Protein AF-M5BNG7-F1 (afdb_monomer_lite)

Organism: Thanatephorus cucumeris (strain AG1-IB / isolate 7/3/14) (NCBI:txid1108050)

Secondary structure (DSSP, 8-state):
-HHHHHHHHHHHHHTTTT--HHHHHHHHHHHHHHSSB--STT--EE-TTS-EEETTTEE-IIIIIHHHHHHHHHHHHHHTTSTTSPPHHHHHHHHHHHHHHGGGEEEETTTTEEEE-GGGSGGGGGS-GGG-STTTS----HHHHHHHHHHHT-HHHHHHHHHHTS---SS-GGG--EEEEETTTTEEEEE-SS-EEEEE---TTSBS---BTTB-TTGGGGGSSEEEEESSS-TTTT-TTT--TT--TT----TT-S--SHHHH--B---S-EEEE--TT--EEEETTSSS---

Radius of gyration: 19.59 Å; chains: 1; bounding box: 41×39×67 Å

Structure (mmCIF, N/CA/C/O backbone):
data_AF-M5BNG7-F1
#
_entry.id   AF-M5BNG7-F1
#
loop_
_atom_site.group_PDB
_atom_site.id
_atom_site.type_symbol
_atom_site.label_atom_id
_atom_site.label_alt_id
_atom_site.label_comp_id
_atom_site.label_asym_id
_atom_site.label_entity_id
_atom_site.label_seq_id
_atom_site.pdbx_PDB_ins_code
_atom_site.Cartn_x
_atom_site.Cartn_y
_atom_site.Cartn_z
_atom_site.occupancy
_atom_site.B_iso_or_equiv
_atom_site.auth_seq_id
_atom_site.auth_comp_id
_atom_site.auth_asym_id
_atom_site.auth_atom_id
_atom_site.pdbx_PDB_model_num
ATOM 1 N N . MET A 1 1 ? 1.143 11.812 13.197 1.00 54.00 1 MET A N 1
ATOM 2 C CA . MET A 1 1 ? 0.664 10.578 13.863 1.00 54.00 1 MET A CA 1
ATOM 3 C C . MET A 1 1 ? 1.632 9.981 14.903 1.00 54.00 1 MET A C 1
ATOM 5 O O . MET A 1 1 ? 1.225 9.901 16.052 1.00 54.00 1 MET A O 1
ATOM 9 N N . HIS A 1 2 ? 2.889 9.599 14.599 1.00 52.25 2 HIS A N 1
ATOM 10 C CA . HIS A 1 2 ? 3.797 9.015 15.623 1.00 52.25 2 HIS A CA 1
ATOM 11 C C . HIS A 1 2 ? 3.987 9.897 16.871 1.00 52.25 2 HIS A C 1
ATOM 13 O O . HIS A 1 2 ? 4.035 9.391 17.990 1.00 52.25 2 HIS A O 1
ATOM 19 N N . LEU A 1 3 ? 4.022 11.221 16.686 1.00 55.72 3 LEU A N 1
ATOM 20 C CA . LEU A 1 3 ? 4.051 12.180 17.790 1.00 55.72 3 LEU A CA 1
ATOM 21 C C . LEU A 1 3 ? 2.770 12.124 18.640 1.00 55.72 3 LEU A C 1
ATOM 23 O O . LEU A 1 3 ? 2.852 12.147 19.862 1.00 55.72 3 LEU A O 1
ATOM 27 N N . SER A 1 4 ? 1.599 11.987 18.016 1.00 55.06 4 SER A N 1
ATOM 28 C CA . SER A 1 4 ? 0.308 11.899 18.708 1.00 55.06 4 SER A CA 1
ATOM 29 C C . SER A 1 4 ? 0.181 10.616 19.536 1.00 55.06 4 SER A C 1
ATOM 31 O O . SER A 1 4 ? -0.311 10.666 20.655 1.00 55.06 4 SER A O 1
ATOM 33 N N . ILE A 1 5 ? 0.705 9.486 19.049 1.00 60.38 5 ILE A N 1
ATOM 34 C CA . ILE A 1 5 ? 0.743 8.216 19.801 1.00 60.38 5 ILE A CA 1
ATOM 35 C C . ILE A 1 5 ? 1.715 8.308 20.976 1.00 60.38 5 ILE A C 1
ATOM 37 O O . ILE A 1 5 ? 1.426 7.817 22.065 1.00 60.38 5 ILE A O 1
ATOM 41 N N . ALA A 1 6 ? 2.870 8.952 20.780 1.00 59.88 6 ALA A N 1
ATOM 42 C CA . ALA A 1 6 ? 3.801 9.215 21.869 1.00 59.88 6 ALA A CA 1
ATOM 43 C C . ALA A 1 6 ? 3.144 10.094 22.947 1.00 59.88 6 ALA A C 1
ATOM 45 O O . ALA A 1 6 ? 3.250 9.783 24.130 1.00 59.88 6 ALA A O 1
ATOM 46 N N . ILE A 1 7 ? 2.402 11.132 22.544 1.00 58.66 7 ILE A N 1
ATOM 47 C CA . ILE A 1 7 ? 1.623 11.990 23.448 1.00 58.66 7 ILE A CA 1
ATOM 48 C C . ILE A 1 7 ? 0.509 11.199 24.145 1.00 58.66 7 ILE A C 1
ATOM 50 O O . ILE A 1 7 ? 0.334 11.370 25.345 1.00 58.66 7 ILE A O 1
ATOM 54 N N . LEU A 1 8 ? -0.195 10.298 23.452 1.00 60.50 8 LEU A N 1
ATOM 55 C CA . LEU A 1 8 ? -1.211 9.423 24.045 1.00 60.50 8 LEU A CA 1
ATOM 56 C C . LEU A 1 8 ? -0.605 8.502 25.108 1.00 60.50 8 LEU A C 1
ATOM 58 O O . LEU A 1 8 ? -1.094 8.456 26.234 1.00 60.50 8 LEU A O 1
ATOM 62 N N . ARG A 1 9 ? 0.495 7.809 24.787 1.00 66.06 9 ARG A N 1
ATOM 63 C CA . ARG A 1 9 ? 1.198 6.934 25.738 1.00 66.06 9 ARG A CA 1
ATOM 64 C C . ARG A 1 9 ? 1.710 7.723 26.943 1.00 66.06 9 ARG A C 1
ATOM 66 O O . ARG A 1 9 ? 1.543 7.274 28.072 1.00 66.06 9 ARG A O 1
ATOM 73 N N . LEU A 1 10 ? 2.270 8.915 26.728 1.00 59.53 10 LEU A N 1
ATOM 74 C CA . LEU A 1 10 ? 2.674 9.817 27.812 1.00 59.53 10 LEU A CA 1
ATOM 75 C C . LEU A 1 10 ? 1.470 10.290 28.639 1.00 59.53 10 LEU A C 1
ATOM 77 O O . LEU A 1 10 ? 1.536 10.264 29.862 1.00 59.53 10 LEU A O 1
ATOM 81 N N . GLY A 1 11 ? 0.356 10.643 28.001 1.00 58.69 11 GLY A N 1
ATOM 82 C CA . GLY A 1 11 ? -0.880 11.059 28.661 1.00 58.69 11 GLY A CA 1
ATOM 83 C C . GLY A 1 11 ? -1.505 9.949 29.508 1.00 58.69 11 GLY A C 1
ATOM 84 O O . GLY A 1 11 ? -1.911 10.203 30.639 1.00 58.69 11 GLY A O 1
ATOM 85 N N . LEU A 1 12 ? -1.519 8.707 29.013 1.00 63.28 12 LEU A N 1
ATOM 86 C CA . LEU A 1 12 ? -1.964 7.524 29.759 1.00 63.28 12 LEU A CA 1
ATOM 87 C C . LEU A 1 12 ? -1.041 7.220 30.951 1.00 63.28 12 LEU A C 1
ATOM 89 O O . LEU A 1 12 ? -1.528 6.894 32.033 1.00 63.28 12 LEU A O 1
ATOM 93 N N . LEU A 1 13 ? 0.278 7.383 30.791 1.00 62.22 13 LEU A N 1
ATOM 94 C CA . LEU A 1 13 ? 1.254 7.232 31.879 1.00 62.22 13 LEU A CA 1
ATOM 95 C C . LEU A 1 13 ? 1.123 8.343 32.941 1.00 62.22 13 LEU A C 1
ATOM 97 O O . LEU A 1 13 ? 1.200 8.061 34.138 1.00 62.22 13 LEU A O 1
ATOM 101 N N . GLU A 1 14 ? 0.873 9.589 32.529 1.00 57.12 14 GLU A N 1
ATOM 102 C CA . GLU A 1 14 ? 0.594 10.728 33.420 1.00 57.12 14 GLU A CA 1
ATOM 103 C C . GLU A 1 14 ? -0.758 10.585 34.149 1.00 57.12 14 GLU A C 1
ATOM 105 O O . GLU A 1 14 ? -0.920 11.057 35.283 1.00 57.12 14 GLU A O 1
ATOM 110 N N . ASN A 1 15 ? -1.723 9.875 33.550 1.00 56.00 15 ASN A N 1
ATOM 111 C CA . ASN A 1 15 ? -3.040 9.620 34.141 1.00 56.00 15 ASN A CA 1
ATOM 112 C C . ASN A 1 15 ? -2.973 8.769 35.422 1.00 56.00 15 ASN A C 1
ATOM 114 O O . ASN A 1 15 ? -3.908 8.770 36.215 1.00 56.00 15 ASN A O 1
ATOM 118 N N . ASN A 1 16 ? -1.841 8.114 35.698 1.00 55.94 16 ASN A N 1
ATOM 119 C CA . ASN A 1 16 ? -1.649 7.363 36.936 1.00 55.94 16 ASN A CA 1
ATOM 120 C C . ASN A 1 16 ? -1.369 8.260 38.167 1.00 55.94 16 ASN A C 1
ATOM 122 O O . ASN A 1 16 ? -1.201 7.733 39.266 1.00 55.94 16 ASN A O 1
ATOM 126 N N . ARG A 1 17 ? -1.282 9.602 38.028 1.00 53.81 17 ARG A N 1
ATOM 127 C CA . ARG A 1 17 ? -1.071 10.513 39.181 1.00 53.81 17 ARG A CA 1
ATOM 128 C C . ARG A 1 17 ? -1.828 11.854 39.174 1.00 53.81 17 ARG A C 1
ATOM 130 O O . ARG A 1 17 ? -2.074 12.358 40.267 1.00 53.81 17 ARG A O 1
ATOM 137 N N . THR A 1 18 ? -2.222 12.430 38.031 1.00 56.03 18 THR A N 1
ATOM 138 C CA . THR A 1 18 ? -2.925 13.748 37.996 1.00 56.03 18 THR A CA 1
ATOM 139 C C . THR A 1 18 ? -3.949 13.940 36.862 1.00 56.03 18 THR A C 1
ATOM 141 O O . THR A 1 18 ? -4.519 15.021 36.754 1.00 56.03 18 THR A O 1
ATOM 144 N N . GLY A 1 19 ? -4.200 12.912 36.044 1.00 55.28 19 GLY A N 1
ATOM 145 C CA . GLY A 1 19 ? -5.281 12.813 35.050 1.00 55.28 19 GLY A CA 1
ATOM 146 C C . GLY A 1 19 ? -5.664 14.074 34.277 1.00 55.28 19 GLY A C 1
ATOM 147 O O . GLY A 1 19 ? -6.642 14.740 34.602 1.00 55.28 19 GLY A O 1
ATOM 148 N N . ASN A 1 20 ? -4.956 14.359 33.181 1.00 71.69 20 ASN A N 1
ATOM 149 C CA . ASN A 1 20 ? -5.365 15.407 32.247 1.00 71.69 20 ASN A CA 1
ATOM 150 C C . ASN A 1 20 ? -6.140 14.803 31.066 1.00 71.69 20 ASN A C 1
ATOM 152 O O . ASN A 1 20 ? -5.602 14.651 29.970 1.00 71.69 20 ASN A O 1
ATOM 156 N N . ALA A 1 21 ? -7.409 14.451 31.299 1.00 78.31 21 ALA A N 1
ATOM 157 C CA . ALA A 1 21 ? -8.308 13.919 30.268 1.00 78.31 21 ALA A CA 1
ATOM 158 C C . ALA A 1 21 ? -8.368 14.810 29.011 1.00 78.31 21 ALA A C 1
ATOM 160 O O . ALA A 1 21 ? -8.524 14.297 27.907 1.00 78.31 21 ALA A O 1
ATOM 161 N N . SER A 1 22 ? -8.151 16.123 29.152 1.00 81.12 22 SER A N 1
ATOM 162 C CA . SER A 1 22 ? -8.086 17.060 28.028 1.00 81.12 22 SER A CA 1
ATOM 163 C C . SER A 1 22 ? -6.876 16.830 27.117 1.00 81.12 22 SER A C 1
ATOM 165 O O . SER A 1 22 ? -6.996 17.009 25.912 1.00 81.12 22 SER A O 1
ATOM 167 N N . ARG A 1 23 ? -5.721 16.398 27.649 1.00 80.00 23 ARG A N 1
ATOM 168 C CA . ARG A 1 23 ? -4.551 16.026 26.822 1.00 80.00 23 ARG A CA 1
ATOM 169 C C . ARG A 1 23 ? -4.787 14.738 26.044 1.00 80.00 23 ARG A C 1
ATOM 171 O O . ARG A 1 23 ? -4.328 14.623 24.915 1.00 80.00 23 ARG A O 1
ATOM 178 N N . ILE A 1 24 ? -5.482 13.779 26.655 1.00 82.69 24 ILE A N 1
ATOM 179 C CA . ILE A 1 24 ? -5.867 12.538 25.979 1.00 82.69 24 ILE A CA 1
ATOM 180 C C . ILE A 1 24 ? -6.866 12.869 24.865 1.00 82.69 24 ILE A C 1
ATOM 182 O O . ILE A 1 24 ? -6.643 12.455 23.735 1.00 82.69 24 ILE A O 1
ATOM 186 N N . MET A 1 25 ? -7.886 13.689 25.149 1.00 84.88 25 MET A N 1
ATOM 187 C CA . MET A 1 25 ? -8.845 14.146 24.135 1.00 84.88 25 MET A CA 1
ATOM 188 C C . MET A 1 25 ? -8.151 14.857 22.967 1.00 84.88 25 MET A C 1
ATOM 190 O O . MET A 1 25 ? -8.352 14.465 21.826 1.00 84.88 25 MET A O 1
ATOM 194 N N . ASP A 1 26 ? -7.269 15.827 23.240 1.00 85.50 26 ASP A N 1
ATOM 195 C CA . ASP A 1 26 ? -6.510 16.540 22.197 1.00 85.50 26 ASP A CA 1
ATOM 196 C C . ASP A 1 26 ? -5.652 15.582 21.349 1.00 85.50 26 ASP A C 1
ATOM 198 O O . ASP A 1 26 ? -5.540 15.754 20.136 1.00 85.50 26 ASP A O 1
ATOM 202 N N . ALA A 1 27 ? -5.081 14.531 21.951 1.00 85.75 27 ALA A N 1
ATOM 203 C CA . ALA A 1 27 ? -4.336 13.517 21.207 1.00 85.75 27 ALA A CA 1
ATOM 204 C C . ALA A 1 27 ? -5.239 12.702 20.262 1.00 85.75 27 ALA A C 1
ATOM 206 O O . ALA A 1 27 ? -4.859 12.509 19.103 1.00 85.75 27 ALA A O 1
ATOM 207 N N . TYR A 1 28 ? -6.419 12.269 20.729 1.00 90.56 28 TYR A N 1
ATOM 208 C CA . TYR A 1 28 ? -7.414 11.581 19.895 1.00 90.56 28 TYR A CA 1
ATOM 209 C C . TYR A 1 28 ? -7.908 12.477 18.759 1.00 90.56 28 TYR A C 1
ATOM 211 O O . TYR A 1 28 ? -7.796 12.098 17.595 1.00 90.56 28 TYR A O 1
ATOM 219 N N . GLU A 1 29 ? -8.338 13.700 19.075 1.00 91.38 29 GLU A N 1
ATOM 220 C CA . GLU A 1 29 ? -8.835 14.669 18.093 1.00 91.38 29 GLU A CA 1
ATOM 221 C C . GLU A 1 29 ? -7.806 14.951 16.992 1.00 91.38 29 GLU A C 1
ATOM 223 O O . GLU A 1 29 ? -8.151 14.990 15.812 1.00 91.38 29 GLU A O 1
ATOM 228 N N . ARG A 1 30 ? -6.520 15.094 17.338 1.00 90.31 30 ARG A N 1
ATOM 229 C CA . ARG A 1 30 ? -5.459 15.288 16.337 1.00 90.31 30 ARG A CA 1
ATOM 230 C C . ARG A 1 30 ? -5.304 14.096 15.405 1.00 90.31 30 ARG A C 1
ATOM 232 O O . ARG A 1 30 ? -5.082 14.304 14.223 1.00 90.31 30 ARG A O 1
ATOM 239 N N . VAL A 1 31 ? -5.369 12.866 15.906 1.00 91.50 31 VAL A N 1
ATOM 240 C CA . VAL A 1 31 ? -5.247 11.676 15.046 1.00 91.50 31 VAL A CA 1
ATOM 241 C C . VAL A 1 31 ? -6.492 11.501 14.184 1.00 91.50 31 VAL A C 1
ATOM 243 O O . VAL A 1 31 ? -6.367 11.209 12.998 1.00 91.50 31 VAL A O 1
ATOM 246 N N . HIS A 1 32 ? -7.678 11.737 14.742 1.00 95.12 32 HIS A N 1
ATOM 247 C CA . HIS A 1 32 ? -8.944 11.696 14.008 1.00 95.12 32 HIS A CA 1
ATOM 248 C C . HIS A 1 32 ? -8.980 12.717 12.873 1.00 95.12 32 HIS A C 1
ATOM 250 O O . HIS A 1 32 ? -9.367 12.368 11.765 1.00 95.12 32 HIS A O 1
ATOM 256 N N . ASN A 1 33 ? -8.498 13.940 13.107 1.00 92.75 33 ASN A N 1
ATOM 257 C CA . ASN A 1 33 ? -8.432 14.985 12.080 1.00 92.75 33 ASN A CA 1
ATOM 258 C C . ASN A 1 33 ? -7.457 14.666 10.932 1.00 92.75 33 ASN A C 1
ATOM 260 O O . ASN A 1 33 ? -7.606 15.216 9.846 1.00 92.75 33 ASN A O 1
ATOM 264 N N . GLU A 1 34 ? -6.481 13.786 11.162 1.00 90.94 34 GLU A N 1
ATOM 265 C CA . GLU A 1 34 ? -5.555 13.281 10.136 1.00 90.94 34 GLU A CA 1
ATOM 266 C C . GLU A 1 34 ? -6.061 11.974 9.494 1.00 90.94 34 GLU A C 1
ATOM 268 O O . GLU A 1 34 ? -5.551 11.542 8.465 1.00 90.94 34 GLU A O 1
ATOM 273 N N . THR A 1 35 ? -7.063 11.321 10.091 1.00 95.94 35 THR A N 1
ATOM 274 C CA . THR A 1 35 ? -7.671 10.080 9.586 1.00 95.94 35 THR A CA 1
ATOM 275 C C . THR A 1 35 ? -8.905 10.420 8.760 1.00 95.94 35 THR A C 1
ATOM 277 O O . THR A 1 35 ? -10.040 10.093 9.104 1.00 95.94 35 THR A O 1
ATOM 280 N N . VAL A 1 36 ? -8.672 11.137 7.667 1.00 95.56 36 VAL A N 1
ATOM 281 C CA . VAL A 1 36 ? -9.708 11.577 6.732 1.00 95.56 36 VAL A CA 1
ATOM 282 C C . VAL A 1 36 ? -9.262 11.328 5.295 1.00 95.56 36 VAL A C 1
ATOM 284 O O . VAL A 1 36 ? -8.087 11.093 5.017 1.00 95.56 36 VAL A O 1
ATOM 287 N N . VAL A 1 37 ? -10.213 11.365 4.364 1.00 97.81 37 VAL A N 1
ATOM 288 C CA . VAL A 1 37 ? -9.915 11.252 2.934 1.00 97.81 37 VAL A CA 1
ATOM 289 C C . VAL A 1 37 ? -9.348 12.576 2.415 1.00 97.81 37 VAL A C 1
ATOM 291 O O . VAL A 1 37 ? -9.967 13.632 2.548 1.00 97.81 37 VAL A O 1
ATOM 294 N N . HIS A 1 38 ? -8.187 12.513 1.769 1.00 96.69 38 HIS A N 1
ATOM 295 C CA . HIS A 1 38 ? -7.497 13.641 1.152 1.00 96.69 38 HIS A CA 1
ATOM 296 C C . HIS A 1 38 ? -7.570 13.555 -0.377 1.00 96.69 38 HIS A C 1
ATOM 298 O O . HIS A 1 38 ? -6.733 12.925 -1.024 1.00 96.69 38 HIS A O 1
ATOM 304 N N . GLU A 1 39 ? -8.550 14.242 -0.969 1.00 95.44 39 GLU A N 1
ATOM 305 C CA . GLU A 1 39 ? -8.830 14.198 -2.416 1.00 95.44 39 GLU A CA 1
ATOM 306 C C . GLU A 1 39 ? -7.745 14.834 -3.294 1.00 95.44 39 GLU A C 1
ATOM 308 O O . GLU A 1 39 ? -7.625 14.503 -4.470 1.00 95.44 39 GLU A O 1
ATOM 313 N N . LYS A 1 40 ? -6.970 15.774 -2.745 1.00 96.75 40 LYS A N 1
ATOM 314 C CA . LYS A 1 40 ? -5.981 16.537 -3.513 1.00 96.75 40 LYS A CA 1
ATOM 315 C C . LYS A 1 40 ? -4.745 15.696 -3.827 1.00 96.75 40 LYS A C 1
ATOM 317 O O . LYS A 1 40 ? -4.240 14.970 -2.966 1.00 96.75 40 LYS A O 1
ATOM 322 N N . ASP A 1 41 ? -4.222 15.870 -5.035 1.00 96.31 41 ASP A N 1
ATOM 323 C CA . ASP A 1 41 ? -2.919 15.338 -5.431 1.00 96.31 41 ASP A CA 1
ATOM 324 C C . ASP A 1 41 ? -1.815 15.912 -4.533 1.00 96.31 41 ASP A C 1
ATOM 326 O O . ASP A 1 41 ? -1.932 17.034 -4.027 1.00 96.31 41 ASP A O 1
ATOM 330 N N . PHE A 1 42 ? -0.740 15.144 -4.333 1.00 96.12 42 PHE A N 1
ATOM 331 C CA . PHE A 1 42 ? 0.433 15.560 -3.549 1.00 96.12 42 PHE A CA 1
ATOM 332 C C . PHE A 1 42 ? 0.148 15.947 -2.082 1.00 96.12 42 PHE A C 1
ATOM 334 O O . PHE A 1 42 ? 0.963 16.612 -1.444 1.00 96.12 42 PHE A O 1
ATOM 341 N N . VAL A 1 43 ? -0.988 15.514 -1.532 1.00 96.69 43 VAL A N 1
ATOM 342 C CA . VAL A 1 43 ? -1.302 15.587 -0.097 1.00 96.69 43 VAL A CA 1
ATOM 343 C C . VAL A 1 43 ? -1.205 14.187 0.494 1.00 96.69 43 VAL A C 1
ATOM 345 O O . VAL A 1 43 ? -1.774 13.254 -0.066 1.00 96.69 43 VAL A O 1
ATOM 348 N N . ASP A 1 44 ? -0.497 14.028 1.604 1.00 96.75 44 ASP A N 1
ATOM 349 C CA . ASP A 1 44 ? -0.339 12.725 2.254 1.00 96.75 44 ASP A CA 1
ATOM 350 C C . ASP A 1 44 ? -1.645 12.250 2.910 1.00 96.75 44 ASP A C 1
ATOM 352 O O . ASP A 1 44 ? -2.517 13.054 3.240 1.00 96.75 44 ASP A O 1
ATOM 356 N N . GLY A 1 45 ? -1.774 10.936 3.097 1.00 96.94 45 GLY A N 1
ATOM 357 C CA . GLY A 1 45 ? -2.907 10.297 3.760 1.00 96.94 45 GLY A CA 1
ATOM 358 C C . GLY A 1 45 ? -3.757 9.418 2.843 1.00 96.94 45 GLY A C 1
ATOM 359 O O . GLY A 1 45 ? -3.353 9.039 1.739 1.00 96.94 45 GLY A O 1
ATOM 360 N N . ILE A 1 46 ? -4.946 9.078 3.339 1.00 98.56 46 ILE A N 1
ATOM 361 C CA . ILE A 1 46 ? -5.905 8.193 2.669 1.00 98.56 46 ILE A CA 1
ATOM 362 C C . ILE A 1 46 ? -6.499 8.900 1.450 1.00 98.56 46 ILE A C 1
ATOM 364 O O . ILE A 1 46 ? -6.887 10.067 1.519 1.00 98.56 46 ILE A O 1
ATOM 368 N N . LYS A 1 47 ? -6.604 8.189 0.331 1.00 98.31 47 LYS A N 1
ATOM 369 C CA . LYS A 1 47 ? -7.182 8.674 -0.923 1.00 98.31 47 LYS A CA 1
ATOM 370 C C . LYS A 1 47 ? -8.615 8.184 -1.133 1.00 98.31 47 LYS A C 1
ATOM 372 O O . LYS A 1 47 ? -9.011 7.187 -0.533 1.00 98.31 47 LYS A O 1
ATOM 377 N N . PRO A 1 48 ? -9.405 8.872 -1.983 1.00 97.69 48 PRO A N 1
ATOM 378 C CA . PRO A 1 48 ? -10.783 8.477 -2.289 1.00 97.69 48 PRO A CA 1
ATOM 379 C C . PRO A 1 48 ? -10.964 7.025 -2.747 1.00 97.69 48 PRO A C 1
ATOM 381 O O . PRO A 1 48 ? -11.996 6.427 -2.464 1.00 97.69 48 PRO A O 1
ATOM 384 N N . ASP A 1 49 ? -9.974 6.453 -3.432 1.00 96.88 49 ASP A N 1
ATOM 385 C CA . ASP A 1 49 ? -9.971 5.057 -3.896 1.00 96.88 49 ASP A CA 1
ATOM 386 C C . ASP A 1 49 ? -9.536 4.023 -2.829 1.00 96.88 49 ASP A C 1
ATOM 388 O O . ASP A 1 49 ? -9.508 2.815 -3.099 1.00 96.88 49 ASP A O 1
ATOM 392 N N . GLY A 1 50 ? -9.212 4.486 -1.617 1.00 97.81 50 GLY A N 1
ATOM 393 C CA . GLY A 1 50 ? -8.731 3.682 -0.492 1.00 97.81 50 GLY A CA 1
ATOM 394 C C . GLY A 1 50 ? -7.212 3.473 -0.459 1.00 97.81 50 GLY A C 1
ATOM 395 O O . GLY A 1 50 ? -6.712 2.890 0.501 1.00 97.81 50 GLY A O 1
ATOM 396 N N . SER A 1 51 ? -6.459 3.948 -1.458 1.00 98.31 51 SER A N 1
ATOM 397 C CA . SER A 1 51 ? -4.989 3.923 -1.391 1.00 98.31 51 SER A CA 1
ATOM 398 C C . SER A 1 51 ? -4.452 4.911 -0.352 1.00 98.31 51 SER A C 1
ATOM 400 O O . SER A 1 51 ? -5.147 5.843 0.062 1.00 98.31 51 SER A O 1
ATOM 402 N N . PHE A 1 52 ? -3.202 4.737 0.065 1.00 98.50 52 PHE A N 1
ATOM 403 C CA . PHE A 1 52 ? -2.527 5.642 0.988 1.00 98.50 52 PHE A CA 1
ATOM 404 C C . PHE A 1 52 ? -1.284 6.235 0.346 1.00 98.50 52 PHE A C 1
ATOM 406 O O . PHE A 1 52 ? -0.415 5.517 -0.147 1.00 98.50 52 PHE A O 1
ATOM 413 N N . GLN A 1 53 ? -1.160 7.559 0.403 1.00 98.00 53 GLN A N 1
ATOM 414 C CA . GLN A 1 53 ? 0.030 8.250 -0.078 1.00 98.00 53 GLN A CA 1
ATOM 415 C C . GLN A 1 53 ? 0.841 8.839 1.064 1.00 98.00 53 GLN A C 1
ATOM 417 O O . GLN A 1 53 ? 0.301 9.304 2.066 1.00 98.00 53 GLN A O 1
ATOM 422 N N . GLN A 1 54 ? 2.156 8.838 0.896 1.00 96.56 54 GLN A N 1
ATOM 423 C CA . GLN A 1 54 ? 3.082 9.488 1.810 1.00 96.56 54 GLN A CA 1
ATOM 424 C C . GLN A 1 54 ? 4.220 10.129 1.028 1.00 96.56 54 GLN A C 1
ATOM 426 O O . GLN A 1 54 ? 4.526 9.704 -0.085 1.00 96.56 54 GLN A O 1
ATOM 431 N N . HIS A 1 55 ? 4.876 11.123 1.627 1.00 95.38 55 HIS A N 1
ATOM 432 C CA . HIS A 1 55 ? 5.979 11.842 0.999 1.00 95.38 55 HIS A CA 1
ATOM 433 C C . HIS A 1 55 ? 5.570 12.431 -0.353 1.00 95.38 55 HIS A C 1
ATOM 435 O O . HIS A 1 55 ? 6.338 12.391 -1.311 1.00 95.38 55 HIS A O 1
ATOM 441 N N . ILE A 1 56 ? 4.387 13.042 -0.413 1.00 93.88 56 ILE A N 1
ATOM 442 C CA . ILE A 1 56 ? 3.945 13.919 -1.495 1.00 93.88 56 ILE A CA 1
ATOM 443 C C . ILE A 1 56 ? 3.794 13.137 -2.811 1.00 93.88 56 ILE A C 1
ATOM 445 O O . ILE A 1 56 ? 4.581 13.311 -3.738 1.00 93.88 56 ILE A O 1
ATOM 449 N N . GLY A 1 57 ? 2.765 12.291 -2.916 1.00 93.44 57 GLY A N 1
ATOM 450 C CA . GLY A 1 57 ? 2.390 11.628 -4.176 1.00 93.44 57 GLY A CA 1
ATOM 451 C C . GLY A 1 57 ? 3.055 10.273 -4.444 1.00 93.44 57 GLY A C 1
ATOM 452 O O . GLY A 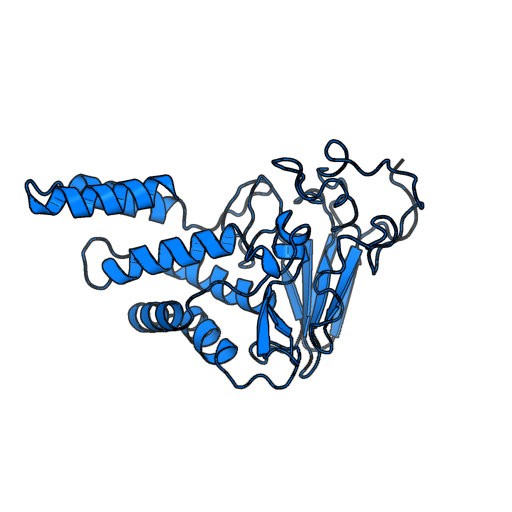1 57 ? 3.127 9.859 -5.601 1.00 93.44 57 GLY A O 1
ATOM 453 N N . ILE A 1 58 ? 3.552 9.583 -3.413 1.00 96.69 58 ILE A N 1
ATOM 454 C CA . ILE A 1 58 ? 4.043 8.198 -3.515 1.00 96.69 58 ILE A CA 1
ATOM 455 C C . ILE A 1 58 ? 3.036 7.276 -2.829 1.00 96.69 58 ILE A C 1
ATOM 457 O O . ILE A 1 58 ? 2.701 7.499 -1.667 1.00 96.69 58 ILE A O 1
ATOM 461 N N . ILE A 1 59 ? 2.562 6.249 -3.541 1.00 97.69 59 ILE A N 1
ATOM 462 C CA . ILE A 1 59 ? 1.745 5.180 -2.952 1.00 97.69 59 ILE A CA 1
ATOM 463 C C . ILE A 1 59 ? 2.576 4.408 -1.928 1.00 97.69 59 ILE A C 1
ATOM 465 O O . ILE A 1 59 ? 3.708 4.012 -2.207 1.00 97.69 59 ILE A O 1
ATOM 469 N N . TYR A 1 60 ? 2.046 4.258 -0.719 1.00 97.06 60 TYR A N 1
ATOM 470 C CA . TYR A 1 60 ? 2.848 3.820 0.416 1.00 97.06 60 TYR A CA 1
ATOM 471 C C . TYR A 1 60 ? 2.078 2.965 1.434 1.00 97.06 60 TYR A C 1
ATOM 473 O O . TYR A 1 60 ? 2.460 2.891 2.611 1.00 97.06 60 TYR A O 1
ATOM 481 N N . ASP A 1 61 ? 1.006 2.310 0.981 1.00 98.44 61 ASP A N 1
ATOM 482 C CA . ASP A 1 61 ? 0.145 1.424 1.765 1.00 98.44 61 ASP A CA 1
ATOM 483 C C . ASP A 1 61 ? 0.945 0.395 2.574 1.00 98.44 61 ASP A C 1
ATOM 485 O O . ASP A 1 61 ? 0.730 0.259 3.775 1.00 98.44 61 ASP A O 1
ATOM 489 N N . GLY A 1 62 ? 1.948 -0.255 1.980 1.00 97.88 62 GLY A N 1
ATOM 490 C CA . GLY A 1 62 ? 2.681 -1.349 2.624 1.00 97.88 62 GLY A CA 1
ATOM 491 C C . GLY A 1 62 ? 3.742 -0.937 3.652 1.00 97.88 62 GLY A C 1
ATOM 492 O O . GLY A 1 62 ? 4.394 -1.795 4.247 1.00 97.88 62 GLY A O 1
ATOM 493 N N . ASN A 1 63 ? 3.938 0.360 3.901 1.00 96.88 63 ASN A N 1
ATOM 494 C CA . ASN A 1 63 ? 4.912 0.838 4.889 1.00 96.88 63 ASN A CA 1
ATOM 495 C C . ASN A 1 63 ? 4.360 1.989 5.730 1.00 96.88 63 ASN A C 1
ATOM 497 O O . ASN A 1 63 ? 3.908 1.720 6.835 1.00 96.88 63 ASN A O 1
ATOM 501 N N . TYR A 1 64 ? 4.336 3.240 5.249 1.00 97.19 64 TYR A N 1
ATOM 502 C CA . TYR A 1 64 ? 3.790 4.330 6.068 1.00 97.19 64 TYR A CA 1
ATOM 503 C C . TYR A 1 64 ? 2.279 4.189 6.270 1.00 97.19 64 TYR A C 1
ATOM 505 O O . TYR A 1 64 ? 1.814 4.475 7.369 1.00 97.19 64 TYR A O 1
ATOM 513 N N . GLY A 1 65 ? 1.530 3.705 5.271 1.00 97.69 65 GLY A N 1
ATOM 514 C CA . GLY A 1 65 ? 0.102 3.387 5.413 1.00 97.69 65 GLY A CA 1
ATOM 515 C C . GLY A 1 65 ? -0.143 2.242 6.400 1.00 97.69 65 GLY A C 1
ATOM 516 O O . GLY A 1 65 ? -1.005 2.321 7.272 1.00 97.69 65 GLY A O 1
ATOM 517 N N . LYS A 1 66 ? 0.700 1.210 6.363 1.00 97.75 66 LYS A N 1
ATOM 518 C CA . LYS A 1 66 ? 0.709 0.104 7.323 1.00 97.75 66 LYS A CA 1
ATOM 519 C C . LYS A 1 66 ? 1.058 0.566 8.743 1.00 97.75 66 LYS A C 1
ATOM 521 O O . LYS A 1 66 ? 0.405 0.160 9.701 1.00 97.75 66 LYS A O 1
ATOM 526 N N . ASP A 1 67 ? 2.090 1.391 8.914 1.00 96.31 67 ASP A N 1
ATOM 527 C CA . ASP A 1 67 ? 2.466 1.962 10.216 1.00 96.31 67 ASP A CA 1
ATOM 528 C C . ASP A 1 67 ? 1.373 2.884 10.753 1.00 96.31 67 ASP A C 1
ATOM 530 O O . ASP A 1 67 ? 1.081 2.859 11.953 1.00 96.31 67 ASP A O 1
ATOM 534 N N . PHE A 1 68 ? 0.734 3.640 9.857 1.00 96.44 68 PHE A N 1
ATOM 535 C CA . PHE A 1 68 ? -0.481 4.397 10.121 1.00 96.44 68 PHE A CA 1
ATOM 536 C C . PHE A 1 68 ? -1.612 3.512 10.635 1.00 96.44 68 PHE A C 1
ATOM 538 O O . PHE A 1 68 ? -2.139 3.741 11.723 1.00 96.44 68 PHE A O 1
ATOM 545 N N . SER A 1 69 ? -1.897 2.431 9.924 1.00 97.88 69 SER A N 1
ATOM 546 C CA . SER A 1 69 ? -2.955 1.495 10.273 1.00 97.88 69 SER A CA 1
ATOM 547 C C . SER A 1 69 ? -2.709 0.806 11.611 1.00 97.88 69 SER A C 1
ATOM 549 O O . SER A 1 69 ? -3.579 0.814 12.474 1.00 97.88 69 SER A O 1
ATOM 551 N N . ASN A 1 70 ? -1.506 0.273 11.842 1.00 96.81 70 ASN A N 1
ATOM 552 C CA . ASN A 1 70 ? -1.145 -0.371 13.111 1.00 96.81 70 ASN A CA 1
ATOM 553 C C . ASN A 1 70 ? -1.268 0.578 14.308 1.00 96.81 70 ASN A C 1
ATOM 555 O O . ASN A 1 70 ? -1.698 0.178 15.390 1.00 96.81 70 ASN A O 1
ATOM 559 N N . SER A 1 71 ? -0.878 1.831 14.099 1.00 93.88 71 SER A N 1
ATOM 560 C CA . SER A 1 71 ? -0.957 2.887 15.097 1.00 93.88 71 SER A CA 1
ATOM 561 C C . SER A 1 71 ? -2.395 3.236 15.463 1.00 93.88 71 SER A C 1
ATOM 563 O O . SER A 1 71 ? -2.727 3.308 16.646 1.00 93.88 71 SER A O 1
ATOM 565 N N . LEU A 1 72 ? -3.244 3.431 14.452 1.00 95.75 72 LEU A N 1
ATOM 566 C CA . LEU A 1 72 ? -4.653 3.735 14.657 1.00 95.75 72 LEU A CA 1
ATOM 567 C C . LEU A 1 72 ? -5.385 2.546 15.291 1.00 95.75 72 LEU A C 1
ATOM 569 O O . LEU A 1 72 ? -6.132 2.747 16.238 1.00 95.75 72 LEU A O 1
ATOM 573 N N . LEU A 1 73 ? -5.101 1.313 14.856 1.00 96.75 73 LEU A N 1
ATOM 574 C CA . LEU A 1 73 ? -5.637 0.089 15.463 1.00 96.75 73 LEU A CA 1
ATOM 575 C C . LEU A 1 73 ? -5.326 0.014 16.963 1.00 96.75 73 LEU A C 1
ATOM 577 O O . LEU A 1 73 ? -6.220 -0.223 17.769 1.00 96.75 73 LEU A O 1
ATOM 581 N N . GLU A 1 74 ? -4.065 0.229 17.356 1.00 92.62 74 GLU A N 1
ATOM 582 C CA . GLU A 1 74 ? -3.670 0.211 18.772 1.00 92.62 74 GLU A CA 1
ATOM 583 C C . GLU A 1 74 ? -4.401 1.281 19.589 1.00 92.62 74 GLU A C 1
ATOM 585 O O . GLU A 1 74 ? -4.768 1.045 20.741 1.00 92.62 74 GLU A O 1
ATOM 590 N N . MET A 1 75 ? -4.582 2.461 19.005 1.00 92.75 75 MET A N 1
ATOM 591 C CA . MET A 1 75 ? -5.205 3.597 19.663 1.00 92.75 75 MET A CA 1
ATOM 592 C C . MET A 1 75 ? -6.721 3.409 19.802 1.00 92.75 75 MET A C 1
ATOM 594 O O . MET A 1 75 ? -7.252 3.502 20.904 1.00 92.75 75 MET A O 1
ATOM 598 N N . GLU A 1 76 ? -7.412 3.074 18.717 1.00 95.69 76 GLU A N 1
ATOM 599 C CA . GLU A 1 76 ? -8.871 2.961 18.697 1.00 95.69 76 GLU A CA 1
ATOM 600 C C . GLU A 1 76 ? -9.387 1.770 19.497 1.00 95.69 76 GLU A C 1
ATOM 602 O O . GLU A 1 76 ? -10.422 1.891 20.147 1.00 95.69 76 GLU A O 1
ATOM 607 N N . LEU A 1 77 ? -8.640 0.661 19.564 1.00 96.50 77 LEU A N 1
ATOM 608 C CA . LEU A 1 77 ? -8.986 -0.465 20.440 1.00 96.50 77 LEU A CA 1
ATOM 609 C C . LEU A 1 77 ? -9.041 -0.071 21.925 1.00 96.50 77 LEU A C 1
ATOM 611 O O . LEU A 1 77 ? -9.815 -0.646 22.683 1.00 96.50 77 LEU A O 1
ATOM 615 N N . GLN A 1 78 ? -8.252 0.920 22.352 1.00 93.25 78 GLN A N 1
ATOM 616 C CA . GLN A 1 78 ? -8.304 1.447 23.723 1.00 93.25 78 GLN A CA 1
ATOM 617 C C . GLN A 1 78 ? -9.455 2.440 23.934 1.00 93.25 78 GLN A C 1
ATOM 619 O O . GLN A 1 78 ? -9.787 2.758 25.077 1.00 93.25 78 GLN A O 1
ATOM 624 N N . ALA A 1 79 ? -10.033 2.952 22.848 1.00 94.50 79 ALA A N 1
ATOM 625 C CA . ALA A 1 79 ? -11.062 3.980 22.864 1.00 94.50 79 ALA A CA 1
ATOM 626 C C . ALA A 1 79 ? -12.478 3.434 22.683 1.00 94.50 79 ALA A C 1
ATOM 628 O O . ALA A 1 79 ? -13.425 4.182 22.939 1.00 94.50 79 ALA A O 1
ATOM 629 N N . VAL A 1 80 ? -12.629 2.173 22.259 1.00 94.88 80 VAL A N 1
ATOM 630 C CA . VAL A 1 80 ? -13.928 1.501 22.094 1.00 94.88 80 VAL A CA 1
ATOM 631 C C . VAL A 1 80 ? -14.797 1.711 23.337 1.00 94.88 80 VAL A C 1
ATOM 633 O O . VAL A 1 80 ? -14.335 1.559 24.466 1.00 94.88 80 VAL A O 1
ATOM 636 N N . ASP A 1 81 ? -16.052 2.107 23.115 1.00 94.06 81 ASP A N 1
ATOM 637 C CA . ASP A 1 81 ? -17.049 2.403 24.154 1.00 94.06 81 ASP A CA 1
ATOM 638 C C . ASP A 1 81 ? -16.667 3.524 25.144 1.00 94.06 81 ASP A C 1
ATOM 640 O O . ASP A 1 81 ? -17.289 3.684 26.198 1.00 94.06 81 ASP A O 1
ATOM 644 N N . THR A 1 82 ? -15.688 4.364 24.796 1.00 94.31 82 THR A N 1
ATOM 645 C CA . THR A 1 82 ? -15.322 5.566 25.560 1.00 94.31 82 THR A CA 1
ATOM 646 C C . THR A 1 82 ? -15.710 6.854 24.819 1.00 94.31 82 THR A C 1
ATOM 648 O O . THR A 1 82 ? -15.949 6.834 23.610 1.00 94.31 82 THR A O 1
ATOM 651 N N . PRO A 1 83 ? -15.714 8.022 25.495 1.00 92.69 83 PRO A N 1
ATOM 652 C CA . PRO A 1 83 ? -15.882 9.317 24.830 1.00 92.69 83 PRO A CA 1
ATOM 653 C C . PRO A 1 83 ? -14.782 9.678 23.818 1.00 92.69 83 PRO A C 1
ATOM 655 O O . PRO A 1 83 ? -14.944 10.659 23.101 1.00 92.69 83 PRO A O 1
ATOM 658 N N . PHE A 1 84 ? -13.670 8.935 23.782 1.00 93.19 84 PHE A N 1
ATOM 659 C CA . PHE A 1 84 ? -12.544 9.176 22.878 1.00 93.19 84 PHE A CA 1
ATOM 660 C C . PHE A 1 84 ? -12.638 8.401 21.557 1.00 93.19 84 PHE A C 1
ATOM 662 O O . PHE A 1 84 ? -11.769 8.564 20.708 1.00 93.19 84 PHE A O 1
ATOM 669 N N . GLN A 1 85 ? -13.643 7.534 21.384 1.00 95.44 85 GLN A N 1
ATOM 670 C CA . GLN A 1 85 ? -13.766 6.707 20.181 1.00 95.44 85 GLN A CA 1
ATOM 671 C C . GLN A 1 85 ? -13.889 7.540 18.899 1.00 95.44 85 GLN A C 1
ATOM 673 O O . GLN A 1 85 ? -14.502 8.612 18.895 1.00 95.44 85 GLN A O 1
ATOM 678 N N . ALA A 1 86 ? -13.383 7.000 17.790 1.00 96.81 86 ALA A N 1
ATOM 679 C CA . ALA A 1 86 ? -13.592 7.550 16.458 1.00 96.81 86 ALA A CA 1
ATOM 680 C C . ALA A 1 86 ? -15.071 7.835 16.140 1.00 96.81 86 ALA A C 1
ATOM 682 O O . ALA A 1 86 ? -15.974 7.039 16.422 1.00 96.81 86 ALA A O 1
ATOM 683 N N . ASN A 1 87 ? -15.308 8.964 15.469 1.00 96.88 87 ASN A N 1
ATOM 684 C CA . ASN A 1 87 ? -16.595 9.262 14.843 1.00 96.88 87 ASN A CA 1
ATOM 685 C C . ASN A 1 87 ? -16.766 8.486 13.520 1.00 96.88 87 ASN A C 1
ATOM 687 O O . ASN A 1 87 ? -15.827 7.866 13.022 1.00 96.88 87 ASN A O 1
ATOM 691 N N . GLN A 1 88 ? -17.959 8.544 12.920 1.00 97.31 88 GLN A N 1
ATOM 692 C CA . GLN A 1 88 ? -18.256 7.777 11.704 1.00 97.31 88 GLN A CA 1
ATOM 693 C C . GLN A 1 88 ? -17.348 8.139 10.518 1.00 97.31 88 GLN A C 1
ATOM 695 O O . GLN A 1 88 ? -16.907 7.247 9.810 1.00 97.31 88 GLN A O 1
ATOM 700 N N . SER A 1 89 ? -16.991 9.416 10.341 1.00 97.31 89 SER A N 1
ATOM 701 C CA . SER A 1 89 ? -16.119 9.841 9.235 1.00 97.31 89 SER A CA 1
ATOM 702 C C . SER A 1 89 ? -14.728 9.210 9.317 1.00 97.31 89 SER A C 1
ATOM 704 O O . SER A 1 89 ? -14.165 8.842 8.290 1.00 97.31 89 SER A O 1
ATOM 706 N N . VAL A 1 90 ? -14.179 9.085 10.528 1.00 98.25 90 VAL A N 1
ATOM 707 C CA . VAL A 1 90 ? -12.894 8.416 10.776 1.00 98.25 90 VAL A CA 1
ATOM 708 C C . VAL A 1 90 ? -13.020 6.915 10.518 1.00 98.25 90 VAL A C 1
ATOM 710 O O . VAL A 1 90 ? -12.165 6.332 9.851 1.00 98.25 90 VAL A O 1
ATOM 713 N N . LYS A 1 91 ? -14.108 6.296 11.001 1.00 98.56 91 LYS A N 1
ATOM 714 C CA . LYS A 1 91 ? -14.392 4.869 10.786 1.00 98.56 91 LYS A CA 1
ATOM 715 C C . LYS A 1 91 ? -14.508 4.531 9.301 1.00 98.56 91 LYS A C 1
ATOM 717 O O . LYS A 1 91 ? -13.894 3.562 8.861 1.00 98.56 91 LYS A O 1
ATOM 722 N N . ASP A 1 92 ? -15.234 5.342 8.537 1.00 98.56 92 ASP A N 1
ATOM 723 C CA . ASP A 1 92 ? -15.450 5.150 7.100 1.00 98.56 92 ASP A CA 1
ATOM 724 C C . ASP A 1 92 ? -14.147 5.330 6.311 1.00 98.56 92 ASP A C 1
ATOM 726 O O . ASP A 1 92 ? -13.800 4.481 5.488 1.00 98.56 92 ASP A O 1
ATOM 730 N N . ALA A 1 93 ? -13.386 6.396 6.595 1.00 98.62 93 ALA A N 1
ATOM 731 C CA . ALA A 1 93 ? -12.106 6.651 5.935 1.00 98.62 93 ALA A CA 1
ATOM 732 C C . ALA A 1 93 ? -11.114 5.505 6.178 1.00 98.62 93 ALA A C 1
ATOM 734 O O . ALA A 1 93 ? -10.506 4.996 5.234 1.00 98.62 93 ALA A O 1
ATOM 735 N N . PHE A 1 94 ? -10.985 5.058 7.431 1.00 98.75 94 PHE A N 1
ATOM 736 C CA . PHE A 1 94 ? -10.083 3.964 7.770 1.00 98.75 94 PHE A CA 1
ATOM 737 C C . PHE A 1 94 ? -10.543 2.614 7.206 1.00 98.75 94 PHE A C 1
ATOM 739 O O . PHE A 1 94 ? -9.724 1.870 6.673 1.00 98.75 94 PHE A O 1
ATOM 746 N N . SER A 1 95 ? -11.844 2.310 7.263 1.00 98.75 95 SER A N 1
ATOM 747 C CA . SER A 1 95 ? -12.395 1.067 6.703 1.00 98.75 95 SER A CA 1
ATOM 748 C C . SER A 1 95 ? -12.175 0.998 5.189 1.00 98.75 95 SER A C 1
ATOM 750 O O . SER A 1 95 ? -11.686 -0.014 4.690 1.00 98.75 95 SER A O 1
ATOM 752 N N . SER A 1 96 ? -12.432 2.099 4.471 1.00 98.38 96 SER A N 1
ATOM 753 C CA . SER A 1 96 ? -12.153 2.212 3.033 1.00 98.38 96 SER A CA 1
ATOM 754 C C . SER A 1 96 ? -10.670 1.989 2.718 1.00 98.38 96 SER A C 1
ATOM 756 O O . SER A 1 96 ? -10.337 1.249 1.788 1.00 98.38 96 SER A O 1
ATOM 758 N N . HIS A 1 97 ? -9.772 2.558 3.532 1.00 98.69 97 HIS A N 1
ATOM 759 C CA . HIS A 1 97 ? -8.335 2.347 3.381 1.00 98.69 97 HIS A CA 1
ATOM 760 C C . HIS A 1 97 ? -7.936 0.877 3.552 1.00 98.69 97 HIS A C 1
ATOM 762 O O . HIS A 1 97 ? -7.266 0.326 2.683 1.00 98.69 97 HIS A O 1
ATOM 768 N N . ILE A 1 98 ? -8.377 0.211 4.622 1.00 98.75 98 ILE A N 1
ATOM 769 C CA . ILE A 1 98 ? -8.027 -1.196 4.865 1.00 98.75 98 ILE A CA 1
ATOM 770 C C . ILE A 1 98 ? -8.605 -2.115 3.780 1.00 98.75 98 ILE A C 1
ATOM 772 O O . ILE A 1 98 ? -7.897 -2.986 3.269 1.00 98.75 98 ILE A O 1
ATOM 776 N N . GLY A 1 99 ? -9.846 -1.871 3.349 1.00 98.25 99 GLY A N 1
ATOM 777 C CA . GLY A 1 99 ? -10.437 -2.576 2.211 1.00 98.25 99 GLY A CA 1
ATOM 778 C C . GLY A 1 99 ? -9.693 -2.319 0.892 1.00 98.25 99 GLY A C 1
ATOM 779 O O . GLY A 1 99 ? -9.658 -3.182 0.016 1.00 98.25 99 GLY A O 1
ATOM 780 N N . GLY A 1 100 ? -9.075 -1.146 0.725 1.00 97.94 100 GLY A N 1
ATOM 781 C CA . GLY A 1 100 ? -8.126 -0.836 -0.349 1.00 97.94 100 GLY A CA 1
ATOM 782 C C . GLY A 1 100 ? -6.841 -1.643 -0.253 1.00 97.94 100 GLY A C 1
ATOM 783 O O . GLY A 1 100 ? -6.500 -2.382 -1.177 1.00 97.94 100 GLY A O 1
ATOM 784 N N . ALA A 1 101 ? -6.177 -1.553 0.892 1.00 98.12 101 ALA A N 1
ATOM 785 C CA . ALA A 1 101 ? -4.890 -2.169 1.160 1.00 98.12 101 ALA A CA 1
ATOM 786 C C . ALA A 1 101 ? -4.899 -3.693 0.927 1.00 98.12 101 ALA A C 1
ATOM 788 O O . ALA A 1 101 ? -3.914 -4.231 0.425 1.00 98.12 101 ALA A O 1
ATOM 789 N N . GLN A 1 102 ? -6.014 -4.396 1.191 1.00 98.25 102 GLN A N 1
ATOM 790 C CA . GLN A 1 102 ? -6.133 -5.844 0.930 1.00 98.25 102 GLN A CA 1
ATOM 791 C C . GLN A 1 102 ? -5.734 -6.226 -0.504 1.00 98.25 102 GLN A C 1
ATOM 793 O O . GLN A 1 102 ? -5.069 -7.241 -0.722 1.00 98.25 102 GLN A O 1
ATOM 798 N N . TRP A 1 103 ? -6.096 -5.395 -1.485 1.00 98.25 103 TRP A N 1
ATOM 799 C CA . TRP A 1 103 ? -5.821 -5.644 -2.902 1.00 98.25 103 TRP A CA 1
ATOM 800 C C . TRP A 1 103 ? -4.338 -5.561 -3.260 1.00 98.25 103 TRP A C 1
ATOM 802 O O . TRP A 1 103 ? -3.938 -6.108 -4.284 1.00 98.25 103 TRP A O 1
ATOM 812 N N . MET A 1 104 ? -3.526 -4.930 -2.414 1.00 98.56 104 MET A N 1
ATOM 813 C CA . MET A 1 104 ? -2.089 -4.733 -2.613 1.00 98.56 104 MET A CA 1
ATOM 814 C C . MET A 1 104 ? -1.254 -5.800 -1.892 1.00 98.56 104 MET A C 1
ATOM 816 O O . MET A 1 104 ? -0.070 -5.594 -1.627 1.00 98.56 104 MET A O 1
ATOM 820 N N . THR A 1 105 ? -1.869 -6.931 -1.533 1.00 98.50 105 THR A N 1
ATOM 821 C CA . THR A 1 105 ? -1.202 -8.046 -0.848 1.00 98.50 105 THR A CA 1
ATOM 822 C C . THR A 1 105 ? -1.041 -9.260 -1.758 1.00 98.50 105 THR A C 1
ATOM 824 O O . THR A 1 105 ? -1.888 -9.534 -2.612 1.00 98.50 105 THR A O 1
ATOM 827 N N . PHE A 1 106 ? 0.024 -10.028 -1.556 1.00 98.38 106 PHE A N 1
ATOM 828 C CA . PHE A 1 106 ? 0.235 -11.334 -2.183 1.00 98.38 106 PHE A CA 1
ATOM 829 C C . PHE A 1 106 ? 0.836 -12.313 -1.169 1.00 98.38 106 PHE A C 1
ATOM 831 O O . PHE A 1 106 ? 1.159 -11.938 -0.039 1.00 98.38 106 PHE A O 1
ATOM 838 N N . VAL A 1 107 ? 0.969 -13.580 -1.556 1.00 97.88 107 VAL A N 1
ATOM 839 C CA . VAL A 1 107 ? 1.539 -14.619 -0.695 1.00 97.88 107 VAL A CA 1
ATOM 840 C C . VAL A 1 107 ? 2.752 -15.289 -1.323 1.00 97.88 107 VAL A C 1
ATOM 842 O O . VAL A 1 107 ? 2.665 -15.776 -2.447 1.00 97.88 107 VAL A O 1
ATOM 845 N N . ASP A 1 108 ? 3.834 -15.424 -0.553 1.00 97.44 108 ASP A N 1
ATOM 846 C CA . ASP A 1 108 ? 4.842 -16.460 -0.782 1.00 97.44 108 ASP A CA 1
ATOM 847 C C . ASP A 1 108 ? 4.263 -17.816 -0.355 1.00 97.44 108 ASP A C 1
ATOM 849 O O . ASP A 1 108 ? 4.166 -18.154 0.830 1.00 97.44 108 ASP A O 1
ATOM 853 N N . THR A 1 109 ? 3.873 -18.613 -1.342 1.00 97.06 109 THR A N 1
ATOM 854 C CA . THR A 1 109 ? 3.232 -19.920 -1.151 1.00 97.06 109 THR A CA 1
ATOM 855 C C . THR A 1 109 ? 4.158 -20.985 -0.572 1.00 97.06 109 THR A C 1
ATOM 857 O O . THR A 1 109 ? 3.659 -21.941 0.034 1.00 97.06 109 THR A O 1
ATOM 860 N N . LYS A 1 110 ? 5.480 -20.842 -0.727 1.00 96.25 110 LYS A N 1
ATOM 861 C CA . LYS A 1 110 ? 6.470 -21.794 -0.211 1.00 96.25 110 LYS A CA 1
ATOM 862 C C . LYS A 1 110 ? 6.737 -21.543 1.265 1.00 96.25 110 LYS A C 1
ATOM 864 O O . LYS A 1 110 ? 6.722 -22.492 2.045 1.00 96.25 110 LYS A O 1
ATOM 869 N N . ASN A 1 111 ? 6.952 -20.284 1.641 1.00 95.94 111 ASN A N 1
ATOM 870 C CA . ASN A 1 111 ? 7.230 -19.910 3.030 1.00 95.94 111 ASN A CA 1
ATOM 871 C C . ASN A 1 111 ? 5.963 -19.608 3.844 1.00 95.94 111 ASN A C 1
ATOM 873 O O . ASN A 1 111 ? 6.045 -19.484 5.063 1.00 95.94 111 ASN A O 1
ATOM 877 N N . LYS A 1 112 ? 4.794 -19.562 3.188 1.00 96.00 112 LYS A N 1
ATOM 878 C CA . LYS A 1 112 ? 3.489 -19.254 3.793 1.00 96.00 112 LYS A CA 1
ATOM 879 C C . LYS A 1 112 ? 3.465 -17.862 4.433 1.00 96.00 112 LYS A C 1
ATOM 881 O O . LYS A 1 112 ? 2.915 -17.676 5.516 1.00 96.00 112 LYS A O 1
ATOM 886 N N . THR A 1 113 ? 4.043 -16.888 3.733 1.00 97.00 113 THR A N 1
ATOM 887 C CA . THR A 1 113 ? 4.211 -15.513 4.220 1.00 97.00 113 THR A CA 1
ATOM 888 C C . THR A 1 113 ? 3.369 -14.545 3.399 1.00 97.00 113 THR A C 1
ATOM 890 O O . THR A 1 113 ? 3.448 -14.533 2.174 1.00 97.00 113 THR A O 1
ATOM 893 N N . LEU A 1 114 ? 2.576 -13.710 4.072 1.00 97.88 114 LEU A N 1
ATOM 894 C CA . LEU A 1 114 ? 1.861 -12.592 3.451 1.00 97.88 114 LEU A CA 1
ATOM 895 C C . LEU A 1 114 ? 2.813 -11.422 3.226 1.00 97.88 114 LEU A C 1
ATOM 897 O O . LEU A 1 114 ? 3.520 -11.032 4.154 1.00 97.88 114 LEU A O 1
ATOM 901 N N . HIS A 1 115 ? 2.768 -10.827 2.042 1.00 98.38 115 HIS A N 1
ATOM 902 C CA . HIS A 1 115 ? 3.562 -9.665 1.660 1.00 98.38 115 HIS A CA 1
ATOM 903 C C . HIS A 1 115 ? 2.676 -8.552 1.103 1.00 98.38 115 HIS A C 1
ATOM 905 O O . HIS A 1 115 ? 1.570 -8.790 0.616 1.00 98.38 115 HIS A O 1
ATOM 911 N N . TRP A 1 116 ? 3.207 -7.336 1.154 1.00 98.50 116 TRP A N 1
ATOM 912 C CA . TRP A 1 116 ? 2.750 -6.221 0.333 1.00 98.50 116 TRP A CA 1
ATOM 913 C C . TRP A 1 116 ? 3.413 -6.284 -1.038 1.00 98.50 116 TRP A C 1
ATOM 915 O O . TRP A 1 116 ? 4.572 -6.686 -1.132 1.00 98.50 116 TRP A O 1
ATOM 925 N N . ASP A 1 117 ? 2.719 -5.824 -2.075 1.00 98.19 117 ASP A N 1
ATOM 926 C CA . ASP A 1 117 ? 3.327 -5.528 -3.371 1.00 98.19 117 ASP A CA 1
ATOM 927 C C . ASP A 1 117 ? 4.560 -4.618 -3.194 1.00 98.19 117 ASP A C 1
ATOM 929 O O . ASP A 1 117 ? 4.544 -3.622 -2.465 1.00 98.19 117 ASP A O 1
ATOM 933 N N . TYR A 1 118 ? 5.650 -4.956 -3.881 1.00 96.88 118 TYR A N 1
ATOM 934 C CA . TYR A 1 118 ? 6.917 -4.235 -3.781 1.00 96.88 118 TYR A CA 1
ATOM 935 C C . TYR A 1 118 ? 6.847 -2.776 -4.257 1.00 96.88 118 TYR A C 1
ATOM 937 O O . TYR A 1 118 ? 7.650 -1.949 -3.826 1.00 96.88 118 TYR A O 1
ATOM 945 N N . THR A 1 119 ? 5.888 -2.427 -5.111 1.00 95.62 119 THR A N 1
ATOM 946 C CA . THR A 1 119 ? 5.660 -1.052 -5.577 1.00 95.62 119 THR A CA 1
ATOM 947 C C . THR A 1 119 ? 4.949 -0.172 -4.546 1.00 95.62 119 THR A C 1
ATOM 949 O O . THR A 1 119 ? 5.012 1.051 -4.664 1.00 95.62 119 THR A O 1
ATOM 952 N N . VAL A 1 120 ? 4.332 -0.754 -3.505 1.00 98.00 120 VAL A N 1
ATOM 953 C CA . VAL A 1 120 ? 3.588 -0.007 -2.466 1.00 98.00 120 VAL A CA 1
ATOM 954 C C . VAL A 1 120 ? 4.327 0.087 -1.125 1.00 98.00 120 VAL A C 1
ATOM 956 O O . VAL A 1 120 ? 3.802 0.629 -0.150 1.00 98.00 120 VAL A O 1
ATOM 959 N N . ILE A 1 121 ? 5.568 -0.410 -1.062 1.00 97.62 121 ILE A N 1
ATOM 960 C CA . ILE A 1 121 ? 6.460 -0.306 0.109 1.00 97.62 121 ILE A CA 1
ATOM 961 C C . ILE A 1 121 ? 7.566 0.752 -0.066 1.00 97.62 121 ILE A C 1
ATOM 963 O O . ILE A 1 121 ? 8.470 0.852 0.773 1.00 97.62 121 ILE A O 1
ATOM 967 N N . GLY A 1 122 ? 7.500 1.561 -1.129 1.00 95.75 122 GLY A N 1
ATOM 968 C CA . GLY A 1 122 ? 8.427 2.665 -1.397 1.00 95.75 122 GLY A CA 1
ATOM 969 C C . GLY A 1 122 ? 9.892 2.226 -1.367 1.00 95.75 122 GLY A C 1
ATOM 970 O O . GLY A 1 122 ? 10.253 1.172 -1.892 1.00 95.75 122 GLY A O 1
ATOM 971 N N . ARG A 1 123 ? 10.757 2.993 -0.693 1.00 96.00 123 ARG A N 1
ATOM 972 C CA . ARG A 1 123 ? 12.195 2.667 -0.614 1.00 96.00 123 ARG A CA 1
ATOM 973 C C . ARG A 1 123 ? 12.525 1.353 0.108 1.00 96.00 123 ARG A C 1
ATOM 975 O O . ARG A 1 123 ? 13.670 0.906 0.038 1.00 96.00 123 ARG A O 1
ATOM 982 N N . MET A 1 124 ? 11.562 0.732 0.800 1.00 96.38 124 MET A N 1
ATOM 983 C CA . MET A 1 124 ? 11.796 -0.515 1.541 1.00 96.38 124 MET A CA 1
ATOM 984 C C . MET A 1 124 ? 12.061 -1.713 0.626 1.00 96.38 124 MET A C 1
ATOM 986 O O . MET A 1 124 ? 12.591 -2.720 1.080 1.00 96.38 124 MET A O 1
ATOM 990 N N . VAL A 1 125 ? 11.775 -1.575 -0.670 1.00 95.06 125 VAL A N 1
ATOM 991 C CA . VAL A 1 125 ? 12.140 -2.542 -1.711 1.00 95.06 125 VAL A CA 1
ATOM 992 C C . VAL A 1 125 ? 13.649 -2.835 -1.765 1.00 95.06 125 VAL A C 1
ATOM 994 O O . VAL A 1 125 ? 14.061 -3.915 -2.172 1.00 95.06 125 VAL A O 1
ATOM 997 N N . ALA A 1 126 ? 14.485 -1.898 -1.305 1.00 93.12 126 ALA A N 1
ATOM 998 C CA . ALA A 1 126 ? 15.938 -2.048 -1.281 1.00 93.12 126 ALA A CA 1
ATOM 999 C C . ALA A 1 126 ? 16.470 -2.910 -0.116 1.00 93.12 126 ALA A C 1
ATOM 1001 O O . ALA A 1 126 ? 17.677 -3.131 -0.041 1.00 93.12 126 ALA A O 1
ATOM 1002 N N . PHE A 1 127 ? 15.608 -3.358 0.803 1.00 95.44 127 PHE A N 1
ATOM 1003 C CA . PHE A 1 127 ? 16.007 -4.124 1.986 1.00 95.44 127 PHE A CA 1
ATOM 1004 C C . PHE A 1 127 ? 15.800 -5.616 1.792 1.00 95.44 127 PHE A C 1
ATOM 1006 O O . PHE A 1 127 ? 14.748 -6.043 1.305 1.00 95.44 127 PHE A O 1
ATOM 1013 N N . ALA A 1 128 ? 16.767 -6.398 2.269 1.00 95.12 128 ALA A N 1
ATOM 1014 C CA . ALA A 1 128 ? 16.630 -7.842 2.307 1.00 95.12 128 ALA A CA 1
ATOM 1015 C C . ALA A 1 128 ? 15.540 -8.246 3.311 1.00 95.12 128 ALA A C 1
ATOM 1017 O O . ALA A 1 128 ? 15.320 -7.570 4.318 1.00 95.12 128 ALA A O 1
ATOM 1018 N N . ILE A 1 129 ? 14.902 -9.394 3.094 1.00 95.19 129 ILE A N 1
ATOM 1019 C CA . ILE A 1 129 ? 13.914 -9.968 4.020 1.00 95.19 129 ILE A CA 1
ATOM 1020 C C . ILE A 1 129 ? 14.508 -10.109 5.429 1.00 95.19 129 ILE A C 1
ATOM 1022 O O . ILE A 1 129 ? 13.824 -9.868 6.423 1.00 95.19 129 ILE A O 1
ATOM 1026 N N . ALA A 1 130 ? 15.797 -10.451 5.521 1.00 96.25 130 ALA A N 1
ATOM 1027 C CA . ALA A 1 130 ? 16.517 -10.599 6.785 1.00 96.25 130 ALA A CA 1
ATOM 1028 C C . ALA A 1 130 ? 16.608 -9.302 7.613 1.00 96.25 130 ALA A C 1
ATOM 1030 O O . ALA A 1 130 ? 16.774 -9.381 8.829 1.00 96.25 130 ALA A O 1
ATOM 1031 N N . ASP A 1 131 ? 16.463 -8.130 6.985 1.00 96.38 131 ASP A N 1
ATOM 1032 C CA . ASP A 1 131 ? 16.464 -6.833 7.675 1.00 96.38 131 ASP A CA 1
ATOM 1033 C C . ASP A 1 131 ? 15.125 -6.539 8.373 1.00 96.38 131 ASP A C 1
ATOM 1035 O O . ASP A 1 131 ? 14.984 -5.515 9.052 1.00 96.38 131 ASP A O 1
ATOM 1039 N N . ASP A 1 132 ? 14.135 -7.422 8.188 1.00 96.31 132 ASP A N 1
ATOM 1040 C CA . ASP A 1 132 ? 12.809 -7.371 8.797 1.00 96.31 132 ASP A CA 1
ATOM 1041 C C . ASP A 1 132 ? 12.160 -5.980 8.652 1.00 96.31 132 ASP A C 1
ATOM 1043 O O . ASP A 1 132 ? 11.624 -5.401 9.600 1.00 96.31 132 ASP A O 1
ATOM 1047 N N . GLN A 1 133 ? 12.226 -5.421 7.439 1.00 95.81 133 GLN A N 1
ATOM 1048 C CA . GLN A 1 133 ? 11.522 -4.199 7.031 1.00 95.81 133 GLN A CA 1
ATOM 1049 C C . GLN A 1 133 ? 10.216 -4.543 6.295 1.00 95.81 133 GLN A C 1
ATOM 1051 O O . GLN A 1 133 ? 9.764 -5.687 6.316 1.00 95.81 133 GLN A O 1
ATOM 1056 N N . ALA A 1 134 ? 9.564 -3.565 5.659 1.00 96.69 134 ALA A N 1
ATOM 1057 C CA . ALA A 1 134 ? 8.304 -3.789 4.938 1.00 96.69 134 ALA A CA 1
ATOM 1058 C C . ALA A 1 134 ? 8.410 -4.809 3.781 1.00 96.69 134 ALA A C 1
ATOM 1060 O O . ALA A 1 134 ? 7.396 -5.376 3.387 1.00 96.69 134 ALA A O 1
ATOM 1061 N N . SER A 1 135 ? 9.617 -5.091 3.273 1.00 96.50 135 SER A N 1
ATOM 1062 C CA . SER A 1 135 ? 9.862 -6.150 2.282 1.00 96.50 135 SER A CA 1
ATOM 1063 C C . SER A 1 135 ? 9.669 -7.568 2.839 1.00 96.50 135 SER A C 1
ATOM 1065 O O . SER A 1 135 ? 9.419 -8.499 2.073 1.00 96.50 135 SER A O 1
ATOM 1067 N N . ALA A 1 136 ? 9.754 -7.749 4.162 1.00 97.38 136 ALA A N 1
ATOM 1068 C CA . ALA A 1 136 ? 9.819 -9.066 4.785 1.00 97.38 136 ALA A CA 1
ATOM 1069 C C . ALA A 1 136 ? 8.463 -9.771 4.922 1.00 97.38 136 ALA A C 1
ATOM 1071 O O . ALA A 1 136 ? 8.422 -10.994 4.843 1.00 97.38 136 ALA A O 1
ATOM 1072 N N . ASN A 1 137 ? 7.379 -9.032 5.189 1.00 97.81 137 ASN A N 1
ATOM 1073 C CA . ASN A 1 137 ? 6.009 -9.547 5.311 1.00 97.81 137 ASN A CA 1
ATOM 1074 C C . ASN A 1 137 ? 4.999 -8.399 5.533 1.00 97.81 137 ASN A C 1
ATOM 1076 O O . ASN A 1 137 ? 5.363 -7.224 5.583 1.00 97.81 137 ASN A O 1
ATOM 1080 N N . LEU A 1 138 ? 3.727 -8.753 5.736 1.00 97.81 138 LEU A N 1
ATOM 1081 C CA . LEU A 1 138 ? 2.610 -7.838 5.974 1.00 97.81 138 LEU A CA 1
ATOM 1082 C C . LEU A 1 138 ? 2.818 -6.907 7.180 1.00 97.81 138 LEU A C 1
ATOM 1084 O O . LEU A 1 138 ? 2.327 -5.782 7.167 1.00 97.81 138 LEU A O 1
ATOM 1088 N N . LYS A 1 139 ? 3.515 -7.351 8.237 1.00 97.62 139 LYS A N 1
ATOM 1089 C CA . LYS A 1 139 ? 3.738 -6.601 9.490 1.00 97.62 139 LYS A CA 1
ATOM 1090 C C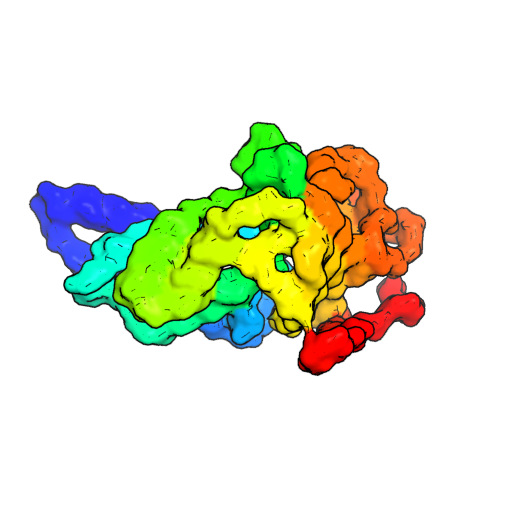 . LYS A 1 139 ? 2.469 -5.940 10.065 1.00 97.62 139 LYS A C 1
ATOM 1092 O O . LYS A 1 139 ? 2.538 -4.848 10.637 1.00 97.62 139 LYS A O 1
ATOM 1097 N N . MET A 1 140 ? 1.319 -6.601 9.938 1.00 97.38 140 MET A N 1
ATOM 1098 C CA . MET A 1 140 ? 0.052 -6.214 10.569 1.00 97.38 140 MET A CA 1
ATOM 1099 C C . MET A 1 140 ? -0.455 -7.330 11.477 1.00 97.38 140 MET A C 1
ATOM 1101 O O . MET A 1 140 ? -0.290 -8.512 11.181 1.00 97.38 140 MET A O 1
ATOM 1105 N N . ASN A 1 141 ? -1.092 -6.953 12.585 1.00 96.19 141 ASN A N 1
ATOM 1106 C CA . ASN A 1 141 ? -1.719 -7.906 13.495 1.00 96.19 141 ASN A CA 1
ATOM 1107 C C . ASN A 1 141 ? -3.188 -8.108 13.097 1.00 96.19 141 ASN A C 1
ATOM 1109 O O . ASN A 1 141 ? -4.044 -7.303 13.464 1.00 96.19 141 ASN A O 1
ATOM 1113 N N . LEU A 1 142 ? -3.470 -9.188 12.365 1.00 98.12 142 LEU A N 1
ATOM 1114 C CA . LEU A 1 142 ? -4.815 -9.484 11.861 1.00 98.12 142 LEU A CA 1
ATOM 1115 C C . LEU A 1 142 ? -5.845 -9.711 12.979 1.00 98.12 142 LEU A C 1
ATOM 1117 O O . LEU A 1 142 ? -7.016 -9.407 12.782 1.00 98.12 142 LEU A O 1
ATOM 1121 N N . THR A 1 143 ? -5.428 -10.166 14.166 1.00 98.31 143 THR A N 1
ATOM 1122 C CA . THR A 1 143 ? -6.324 -10.281 15.329 1.00 98.31 143 THR A CA 1
ATOM 1123 C C . THR A 1 143 ? -6.829 -8.911 15.772 1.00 98.31 143 THR A C 1
ATOM 1125 O O . THR A 1 143 ? -8.024 -8.742 15.969 1.00 98.31 143 THR A O 1
ATOM 1128 N N . ARG A 1 144 ? -5.951 -7.902 15.854 1.00 98.31 144 ARG A N 1
ATOM 1129 C CA . ARG A 1 144 ? -6.360 -6.528 16.199 1.00 98.31 144 ARG A CA 1
ATOM 1130 C C . ARG A 1 144 ? -7.259 -5.905 15.136 1.00 98.31 144 ARG A C 1
ATOM 1132 O O . ARG A 1 144 ? -8.168 -5.154 15.474 1.00 98.31 144 ARG A O 1
ATOM 1139 N N . VAL A 1 145 ? -6.999 -6.207 13.861 1.00 98.75 145 VAL A N 1
ATOM 1140 C CA . VAL A 1 145 ? -7.867 -5.770 12.757 1.00 98.75 145 VAL A CA 1
ATOM 1141 C C . VAL A 1 145 ? -9.266 -6.369 12.918 1.00 98.75 145 VAL A C 1
ATOM 1143 O O . VAL A 1 145 ? -10.240 -5.628 12.833 1.00 98.75 145 VAL A O 1
ATOM 1146 N N . GLN A 1 146 ? -9.364 -7.669 13.228 1.00 98.69 146 GLN A N 1
ATOM 1147 C CA . GLN A 1 146 ? -10.639 -8.336 13.503 1.00 98.69 146 GLN A CA 1
ATOM 1148 C C . GLN A 1 146 ? -11.364 -7.709 14.699 1.00 98.69 146 GLN A C 1
ATOM 1150 O O . GLN A 1 146 ? -12.527 -7.345 14.578 1.00 98.69 146 GLN A O 1
ATOM 1155 N N . GLU A 1 147 ? -10.673 -7.545 15.831 1.00 98.69 147 GLU A N 1
ATOM 1156 C CA . GLU A 1 147 ? -11.242 -6.979 17.061 1.00 98.69 147 GLU A CA 1
ATOM 1157 C C . GLU A 1 147 ? -11.822 -5.579 16.828 1.00 98.69 147 GLU A C 1
ATOM 1159 O O . GLU A 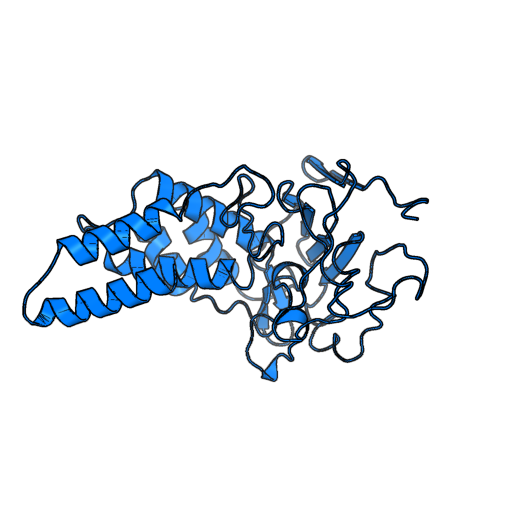1 147 ? -12.942 -5.293 17.257 1.00 98.69 147 GLU A O 1
ATOM 1164 N N . LEU A 1 148 ? -11.091 -4.709 16.119 1.00 98.69 148 LEU A N 1
ATOM 1165 C CA . LEU A 1 148 ? -11.596 -3.374 15.805 1.00 98.69 148 LEU A CA 1
ATOM 1166 C C . LEU A 1 148 ? -12.731 -3.436 14.779 1.00 98.69 148 LEU A C 1
ATOM 1168 O O . LEU A 1 148 ? -13.706 -2.699 14.909 1.00 98.69 148 LEU A O 1
ATOM 1172 N N . GLY A 1 149 ? -12.630 -4.327 13.789 1.00 98.69 149 GLY A N 1
ATOM 1173 C CA . GLY A 1 149 ? -13.688 -4.573 12.813 1.00 98.69 149 GLY A CA 1
ATOM 1174 C C . GLY A 1 149 ? -15.004 -4.974 13.472 1.00 98.69 149 GLY A C 1
ATOM 1175 O O . GLY A 1 149 ? -16.044 -4.413 13.134 1.00 98.69 149 GLY A O 1
ATOM 1176 N N . ASP A 1 150 ? -14.955 -5.856 14.468 1.00 98.69 150 ASP A N 1
ATOM 1177 C CA . ASP A 1 150 ? -16.119 -6.271 15.252 1.00 98.69 150 ASP A CA 1
ATOM 1178 C C . ASP A 1 150 ? -16.662 -5.131 16.118 1.00 98.69 150 ASP A C 1
ATOM 1180 O O . ASP A 1 150 ? -17.866 -4.873 16.113 1.00 98.69 150 ASP A O 1
ATOM 1184 N N . ALA A 1 151 ? -15.784 -4.394 16.806 1.00 98.44 151 ALA A N 1
ATOM 1185 C CA . ALA A 1 151 ? -16.177 -3.253 17.633 1.00 98.44 151 ALA A CA 1
ATOM 1186 C C . ALA A 1 151 ? -16.830 -2.122 16.820 1.00 98.44 151 ALA A C 1
ATOM 1188 O O . ALA A 1 151 ? -17.724 -1.426 17.302 1.00 98.44 151 ALA A O 1
ATOM 1189 N N . TRP A 1 152 ? -16.380 -1.911 15.583 1.00 98.31 152 TRP A N 1
ATOM 1190 C CA . TRP A 1 152 ? -16.916 -0.887 14.687 1.00 98.31 152 TRP A CA 1
ATOM 1191 C C . TRP A 1 152 ? -18.034 -1.391 13.779 1.00 98.31 152 TRP A C 1
ATOM 1193 O O . TRP A 1 152 ? -18.659 -0.573 13.105 1.00 98.31 152 TRP A O 1
ATOM 1203 N N . ASN A 1 153 ? -18.290 -2.702 13.760 1.00 98.19 153 ASN A N 1
ATOM 1204 C CA . ASN A 1 153 ? -19.148 -3.361 12.778 1.00 98.19 153 ASN A CA 1
ATOM 1205 C C . ASN A 1 153 ? -18.759 -2.990 11.327 1.00 98.19 153 ASN A C 1
ATOM 1207 O O . ASN A 1 153 ? -19.612 -2.678 10.495 1.00 98.19 153 ASN A O 1
ATOM 1211 N N . SER A 1 154 ? -17.452 -2.973 11.051 1.00 98.56 154 SER A N 1
ATOM 1212 C CA . SER A 1 154 ? -16.866 -2.637 9.750 1.00 98.56 154 SER A CA 1
ATOM 1213 C C . SER A 1 154 ? -16.627 -3.906 8.939 1.00 98.56 154 SER A C 1
ATOM 1215 O O . SER A 1 154 ? -15.804 -4.747 9.310 1.00 98.56 154 SER A O 1
ATOM 1217 N N . THR A 1 155 ? -17.334 -4.032 7.815 1.00 98.44 155 THR A N 1
ATOM 1218 C CA . THR A 1 155 ? -17.217 -5.203 6.938 1.00 98.44 155 THR A CA 1
ATOM 1219 C C . THR A 1 155 ? -15.829 -5.284 6.309 1.00 98.44 155 THR A C 1
ATOM 1221 O O . THR A 1 155 ? -15.276 -6.372 6.207 1.00 98.44 155 THR A O 1
ATOM 1224 N N . GLU A 1 156 ? -15.228 -4.152 5.948 1.00 98.50 156 GLU A N 1
ATOM 1225 C CA . GLU A 1 156 ? -13.913 -4.079 5.314 1.00 98.50 156 GLU A CA 1
ATOM 1226 C C . GLU A 1 156 ? -12.802 -4.556 6.258 1.00 98.50 156 GLU A C 1
ATOM 1228 O O . GLU A 1 156 ? -11.947 -5.345 5.857 1.00 98.50 156 GLU A O 1
ATOM 1233 N N . LEU A 1 157 ? -12.831 -4.133 7.530 1.00 98.81 157 LEU A N 1
ATOM 1234 C CA . LEU A 1 157 ? -11.872 -4.595 8.541 1.00 98.81 157 LEU A CA 1
ATOM 1235 C C . LEU A 1 157 ? -12.037 -6.097 8.816 1.00 98.81 157 LEU A C 1
ATOM 1237 O O . LEU A 1 157 ? -11.052 -6.839 8.852 1.00 98.81 157 LEU A O 1
ATOM 1241 N N . GLN A 1 158 ? -13.281 -6.555 8.973 1.00 98.81 158 GLN A N 1
ATOM 1242 C CA . GLN A 1 158 ? -13.590 -7.970 9.194 1.00 98.81 158 GLN A CA 1
ATOM 1243 C C . GLN A 1 158 ? -13.154 -8.835 8.003 1.00 98.81 158 GLN A C 1
ATOM 1245 O O . GLN A 1 158 ? -12.538 -9.882 8.195 1.00 98.81 158 GLN A O 1
ATOM 1250 N N . GLN A 1 159 ? -13.423 -8.407 6.768 1.00 98.38 159 GLN A N 1
ATOM 1251 C CA . GLN A 1 159 ? -13.000 -9.117 5.558 1.00 98.38 159 GLN A CA 1
ATOM 1252 C C . GLN A 1 159 ? -11.480 -9.154 5.441 1.00 98.38 159 GLN A C 1
ATOM 1254 O O . GLN A 1 159 ? -10.928 -10.239 5.301 1.00 98.38 159 GLN A O 1
ATOM 1259 N N . PHE A 1 160 ? -10.787 -8.028 5.630 1.00 98.62 160 PHE A N 1
ATOM 1260 C CA . PHE A 1 160 ? -9.323 -7.995 5.616 1.00 98.62 160 PHE A CA 1
ATOM 1261 C C . PHE A 1 160 ? -8.719 -9.012 6.590 1.00 98.62 160 PHE A C 1
ATOM 1263 O O . PHE A 1 160 ? -7.844 -9.797 6.224 1.00 98.62 160 PHE A O 1
ATOM 1270 N N . ALA A 1 161 ? -9.199 -9.035 7.836 1.00 98.62 161 ALA A N 1
ATOM 1271 C CA . ALA A 1 161 ? -8.704 -9.966 8.841 1.00 98.62 161 ALA A CA 1
ATOM 1272 C C . ALA A 1 161 ? -9.055 -11.427 8.525 1.00 98.62 161 ALA A C 1
ATOM 1274 O O . ALA A 1 161 ? -8.191 -12.301 8.625 1.00 98.62 161 ALA A O 1
ATOM 1275 N N . THR A 1 162 ? -10.306 -11.715 8.167 1.00 98.25 162 THR A N 1
ATOM 1276 C CA . THR A 1 162 ? -10.758 -13.091 7.912 1.00 98.25 162 THR A CA 1
ATOM 1277 C C . THR A 1 162 ? -10.146 -13.670 6.644 1.00 98.25 162 THR A C 1
ATOM 1279 O O . THR A 1 162 ? -9.658 -14.799 6.666 1.00 98.25 162 THR A O 1
ATOM 1282 N N . ASP A 1 163 ? -10.115 -12.905 5.557 1.00 97.56 163 ASP A N 1
ATOM 1283 C CA . ASP A 1 163 ? -9.624 -13.351 4.260 1.00 97.56 163 ASP A CA 1
ATOM 1284 C C . ASP A 1 163 ? -8.118 -13.598 4.273 1.00 97.56 163 ASP A C 1
ATOM 1286 O O . ASP A 1 163 ? -7.664 -14.612 3.743 1.00 97.56 163 ASP A O 1
ATOM 1290 N N . LEU A 1 164 ? -7.337 -12.723 4.914 1.00 97.88 164 LEU A N 1
ATOM 1291 C CA . LEU A 1 164 ? -5.886 -12.896 5.002 1.00 97.88 164 LEU A CA 1
ATOM 1292 C C . LEU A 1 164 ? -5.466 -13.979 6.012 1.00 97.88 164 LEU A C 1
ATOM 1294 O O . LEU A 1 164 ? -4.342 -14.463 5.939 1.00 97.88 164 LEU A O 1
ATOM 1298 N N . ASN A 1 165 ? -6.351 -14.416 6.916 1.00 96.69 165 ASN A N 1
ATOM 1299 C CA . ASN A 1 165 ? -6.099 -15.560 7.806 1.00 96.69 165 ASN A CA 1
ATOM 1300 C C . ASN A 1 165 ? -6.478 -16.922 7.196 1.00 96.69 165 ASN A C 1
ATOM 1302 O O . ASN A 1 165 ? -6.230 -17.961 7.816 1.00 96.69 165 ASN A O 1
ATOM 1306 N N . LYS A 1 166 ? -7.103 -16.951 6.013 1.00 94.50 166 LYS A N 1
ATOM 1307 C CA . LYS A 1 166 ? -7.450 -18.210 5.342 1.00 94.50 166 LYS A CA 1
ATOM 1308 C C . LYS A 1 166 ? -6.187 -19.009 4.968 1.00 94.50 166 LYS A C 1
ATOM 1310 O O . LYS A 1 166 ? -5.113 -18.430 4.797 1.00 94.50 166 LYS A O 1
ATOM 1315 N N . PRO A 1 167 ? -6.300 -20.343 4.813 1.00 92.44 167 PRO A N 1
ATOM 1316 C CA . PRO A 1 167 ? -5.180 -21.178 4.395 1.00 92.44 167 PRO A CA 1
ATOM 1317 C C . PRO A 1 167 ? -4.524 -20.681 3.103 1.00 92.44 167 PRO A C 1
ATOM 1319 O O . PRO A 1 167 ? -5.192 -20.366 2.122 1.00 92.44 167 PRO A O 1
ATOM 1322 N N . ILE A 1 168 ? -3.194 -20.639 3.115 1.00 91.56 168 ILE A N 1
ATOM 1323 C CA . ILE A 1 168 ? -2.386 -20.184 1.986 1.00 91.56 168 ILE A CA 1
ATOM 1324 C C . ILE A 1 168 ? -2.189 -21.329 0.991 1.00 91.56 168 ILE A C 1
ATOM 1326 O O . ILE A 1 168 ? -1.424 -22.272 1.247 1.00 91.56 168 ILE A O 1
ATOM 1330 N N . GLU A 1 169 ? -2.821 -21.196 -0.170 1.00 91.00 169 GLU A N 1
ATOM 1331 C CA . GLU A 1 169 ? -2.761 -22.178 -1.259 1.00 91.00 169 GLU A CA 1
ATOM 1332 C C . GLU A 1 169 ? -2.147 -21.604 -2.542 1.00 91.00 169 GLU A C 1
ATOM 1334 O O . GLU A 1 169 ? -1.351 -22.287 -3.184 1.00 91.00 169 GLU A O 1
ATOM 1339 N N . THR A 1 170 ? -2.444 -20.345 -2.872 1.00 96.25 170 THR A N 1
ATOM 1340 C CA . THR A 1 170 ? -1.975 -19.654 -4.086 1.00 96.25 170 THR A CA 1
ATOM 1341 C C . THR A 1 170 ? -1.339 -18.302 -3.746 1.00 96.25 170 THR A C 1
ATOM 1343 O O . THR A 1 170 ? -1.349 -17.886 -2.584 1.00 96.25 170 THR A O 1
ATOM 1346 N N . ALA A 1 171 ? -0.764 -17.608 -4.737 1.00 97.00 171 ALA A N 1
ATOM 1347 C CA . ALA A 1 171 ? -0.203 -16.270 -4.528 1.00 97.00 171 ALA A CA 1
ATOM 1348 C C . ALA A 1 171 ? -1.286 -15.205 -4.263 1.00 97.00 171 ALA A C 1
ATOM 1350 O O . ALA A 1 171 ? -0.980 -14.128 -3.741 1.00 97.00 171 ALA A O 1
ATOM 1351 N N . ASN A 1 172 ? -2.551 -15.500 -4.588 1.00 97.00 172 ASN A N 1
ATOM 1352 C CA . ASN A 1 172 ? -3.685 -14.621 -4.336 1.00 97.00 172 ASN A CA 1
ATOM 1353 C C . ASN A 1 172 ? -4.073 -14.602 -2.848 1.00 97.00 172 ASN A C 1
ATOM 1355 O O . ASN A 1 172 ? -4.939 -15.346 -2.384 1.00 97.00 172 ASN A O 1
ATOM 1359 N N . ALA A 1 173 ? -3.456 -13.682 -2.107 1.00 94.31 173 ALA A N 1
ATOM 1360 C CA . ALA A 1 173 ? -3.848 -13.358 -0.741 1.00 94.31 173 ALA A CA 1
ATOM 1361 C C . ALA A 1 173 ? -5.331 -12.950 -0.667 1.00 94.31 173 ALA A C 1
ATOM 1363 O O . ALA A 1 173 ? -5.804 -12.124 -1.449 1.00 94.31 173 ALA A O 1
ATOM 1364 N N . GLY A 1 174 ? -6.071 -13.514 0.286 1.00 90.75 174 GLY A N 1
ATOM 1365 C CA . GLY A 1 174 ? -7.443 -13.101 0.574 1.00 90.75 174 GLY A CA 1
ATOM 1366 C C . GLY A 1 174 ? -8.506 -13.491 -0.458 1.00 90.75 174 GLY A C 1
ATOM 1367 O O . GLY A 1 174 ? -9.657 -13.110 -0.283 1.00 90.75 174 GLY A O 1
ATOM 1368 N N . PHE A 1 175 ? -8.168 -14.280 -1.486 1.00 92.38 175 PHE A N 1
ATOM 1369 C CA . PHE A 1 175 ? -9.130 -14.819 -2.466 1.00 92.38 175 PHE A CA 1
ATOM 1370 C C . PHE A 1 175 ? -9.931 -13.743 -3.222 1.00 92.38 175 PHE A C 1
ATOM 1372 O O . PHE A 1 175 ? -11.044 -13.990 -3.689 1.00 92.38 175 PHE A O 1
ATOM 1379 N N . LEU A 1 176 ? -9.361 -12.544 -3.360 1.00 93.56 176 LEU A N 1
ATOM 1380 C CA . LEU A 1 176 ? -9.942 -11.467 -4.157 1.00 93.56 176 LEU A CA 1
ATOM 1381 C C . LEU A 1 176 ? -9.750 -11.774 -5.642 1.00 93.56 176 LEU A C 1
ATOM 1383 O O . LEU A 1 176 ? -8.659 -12.160 -6.052 1.00 93.56 176 LEU A O 1
ATOM 1387 N N . THR A 1 177 ? -10.784 -11.590 -6.455 1.00 94.00 177 THR A N 1
ATOM 1388 C CA . THR A 1 177 ? -10.724 -11.828 -7.904 1.00 94.00 177 THR A CA 1
ATOM 1389 C C . THR A 1 177 ? -11.215 -10.614 -8.670 1.00 94.00 177 THR A C 1
ATOM 1391 O O . THR A 1 177 ? -12.024 -9.833 -8.169 1.00 94.00 177 THR A O 1
ATOM 1394 N N . GLY A 1 178 ? -10.704 -10.459 -9.886 1.00 91.81 178 GLY A N 1
ATOM 1395 C CA . GLY A 1 178 ? -11.000 -9.325 -10.744 1.00 91.81 178 GLY A CA 1
ATOM 1396 C C . GLY A 1 178 ? -9.944 -8.240 -10.623 1.00 91.81 178 GLY A C 1
ATOM 1397 O O . GLY A 1 178 ? -8.780 -8.500 -10.320 1.00 91.81 178 GLY A O 1
ATOM 1398 N N . ASN A 1 179 ? -10.354 -7.015 -10.901 1.00 91.25 179 ASN A N 1
ATOM 1399 C CA . ASN A 1 179 ? -9.453 -5.896 -11.078 1.00 91.25 179 ASN A CA 1
ATOM 1400 C C . ASN A 1 179 ? -9.791 -4.749 -10.139 1.00 91.25 179 ASN A C 1
ATOM 1402 O O . ASN A 1 179 ? -10.955 -4.515 -9.810 1.00 91.25 179 ASN A O 1
ATOM 1406 N N . ARG A 1 180 ? -8.771 -3.975 -9.773 1.00 93.62 180 ARG A N 1
ATOM 1407 C CA . ARG A 1 180 ? -8.961 -2.718 -9.057 1.00 93.62 180 ARG A CA 1
ATOM 1408 C C . ARG A 1 180 ? -7.963 -1.668 -9.514 1.00 93.62 180 ARG A C 1
ATOM 1410 O O . ARG A 1 180 ? -6.754 -1.851 -9.388 1.00 93.62 180 ARG A O 1
ATOM 1417 N N . MET A 1 181 ? -8.497 -0.547 -9.994 1.00 94.69 181 MET A N 1
ATOM 1418 C CA . MET A 1 181 ? -7.734 0.656 -10.315 1.00 94.69 181 MET A CA 1
ATOM 1419 C C . MET A 1 181 ? -7.754 1.621 -9.127 1.00 94.69 181 MET A C 1
ATOM 1421 O O . MET A 1 181 ? -8.820 2.063 -8.699 1.00 94.69 181 MET A O 1
ATOM 1425 N N . PHE A 1 182 ? -6.572 2.000 -8.654 1.00 96.69 182 PHE A N 1
ATOM 1426 C CA . PHE A 1 182 ? -6.351 3.064 -7.679 1.00 96.69 182 PHE A CA 1
ATOM 1427 C C . PHE A 1 182 ? -5.899 4.327 -8.420 1.00 96.69 182 PHE A C 1
ATOM 1429 O O . PHE A 1 182 ? -4.707 4.613 -8.569 1.00 96.69 182 PHE A O 1
ATOM 1436 N N . TRP A 1 183 ? -6.874 5.054 -8.971 1.00 94.56 183 TRP A N 1
ATOM 1437 C CA . TRP A 1 183 ? -6.652 6.186 -9.876 1.00 94.56 183 TRP A CA 1
ATOM 1438 C C . TRP A 1 183 ? -5.956 7.383 -9.222 1.00 94.56 183 TRP A C 1
ATOM 1440 O O . TRP A 1 183 ? -5.287 8.149 -9.921 1.00 94.56 183 TRP A O 1
ATOM 1450 N N . ASN A 1 184 ? -6.083 7.560 -7.903 1.00 95.88 184 ASN A N 1
ATOM 1451 C CA . ASN A 1 184 ? -5.368 8.614 -7.187 1.00 95.88 184 ASN A CA 1
ATOM 1452 C C . ASN A 1 184 ? -3.871 8.318 -7.114 1.00 95.88 184 ASN A C 1
ATOM 1454 O O . ASN A 1 184 ? -3.068 9.244 -7.014 1.00 95.88 184 ASN A O 1
ATOM 1458 N N . SER A 1 185 ? -3.514 7.038 -7.179 1.00 96.62 185 SER A N 1
ATOM 1459 C CA . SER A 1 185 ? -2.169 6.548 -6.933 1.00 96.62 185 SER A CA 1
ATOM 1460 C C . SER A 1 185 ? -1.524 5.892 -8.144 1.00 96.62 185 SER A C 1
ATOM 1462 O O . SER A 1 185 ? -0.460 5.329 -7.971 1.00 96.62 185 SER A O 1
ATOM 1464 N N . ASP A 1 186 ? -2.095 5.978 -9.352 1.00 96.81 186 ASP A N 1
ATOM 1465 C CA . ASP A 1 186 ? -1.550 5.396 -10.595 1.00 96.81 186 ASP A CA 1
ATOM 1466 C C . ASP A 1 186 ? -1.127 3.920 -10.448 1.00 96.81 186 ASP A C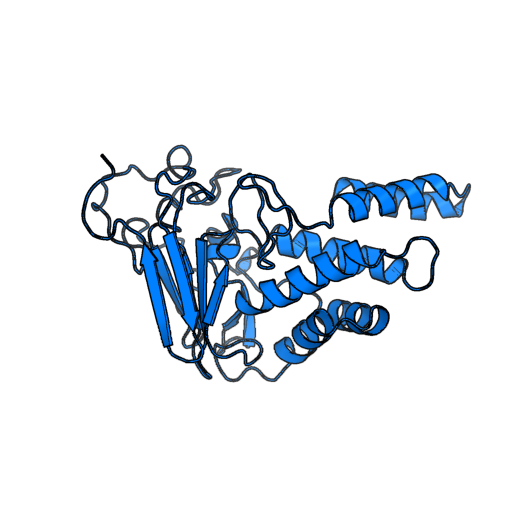 1
ATOM 1468 O O . ASP A 1 186 ? -0.081 3.492 -10.941 1.00 96.81 186 ASP A O 1
ATOM 1472 N N . TYR A 1 187 ? -1.925 3.150 -9.712 1.00 97.38 187 TYR A N 1
ATOM 1473 C CA . TYR A 1 187 ? -1.669 1.744 -9.419 1.00 97.38 187 TYR A CA 1
ATOM 1474 C C . TYR A 1 187 ? -2.885 0.909 -9.802 1.00 97.38 187 TYR A C 1
ATOM 1476 O O . TYR A 1 187 ? -4.023 1.300 -9.538 1.00 97.38 187 TYR A O 1
ATOM 1484 N N . MET A 1 188 ? -2.648 -0.242 -10.414 1.00 96.31 188 MET A N 1
ATOM 1485 C CA . MET A 1 188 ? -3.683 -1.204 -10.755 1.00 96.31 188 MET A CA 1
ATOM 1486 C C . MET A 1 188 ? -3.247 -2.603 -10.352 1.00 96.31 188 MET A C 1
ATOM 1488 O O . MET A 1 188 ? -2.063 -2.934 -10.364 1.00 96.31 188 MET A O 1
ATOM 1492 N N . VAL A 1 189 ? -4.223 -3.426 -9.997 1.00 96.94 189 VAL A N 1
ATOM 1493 C CA . VAL A 1 189 ? -4.013 -4.833 -9.686 1.00 96.94 189 VAL A CA 1
ATOM 1494 C C . VAL A 1 189 ? -5.112 -5.676 -10.313 1.00 96.94 189 VAL A C 1
ATOM 1496 O O . VAL A 1 189 ? -6.298 -5.384 -10.164 1.00 96.94 189 VAL A O 1
ATOM 1499 N N . HIS A 1 190 ? -4.692 -6.738 -10.987 1.00 96.00 190 HIS A N 1
ATOM 1500 C CA . HIS A 1 190 ? -5.513 -7.828 -11.481 1.00 96.00 190 HIS A CA 1
ATOM 1501 C C . HIS A 1 190 ? -5.246 -9.085 -10.653 1.00 96.00 190 HIS A C 1
ATOM 1503 O O . HIS A 1 190 ? -4.097 -9.448 -10.393 1.00 96.00 190 HIS A O 1
ATOM 1509 N N . ARG A 1 191 ? -6.305 -9.782 -10.250 1.00 95.69 191 ARG A N 1
ATOM 1510 C CA . ARG A 1 191 ? -6.226 -10.994 -9.435 1.00 95.69 191 ARG A CA 1
ATOM 1511 C C . ARG A 1 191 ? -7.067 -12.092 -10.063 1.00 95.69 191 ARG A C 1
ATOM 1513 O O . ARG A 1 191 ? -8.251 -11.907 -10.345 1.00 95.69 191 ARG A O 1
ATOM 1520 N N . THR A 1 192 ? -6.461 -13.259 -10.225 1.00 95.94 192 THR A N 1
ATOM 1521 C CA . THR A 1 192 ? -7.164 -14.504 -10.550 1.00 95.94 192 THR A CA 1
ATOM 1522 C C . THR A 1 192 ? -7.241 -15.374 -9.297 1.00 95.94 192 THR A C 1
ATOM 1524 O O . THR A 1 192 ? -6.733 -15.005 -8.241 1.00 95.94 192 THR A O 1
ATOM 1527 N N . ASN A 1 193 ? -7.831 -16.566 -9.384 1.00 95.06 193 ASN A N 1
ATOM 1528 C CA . ASN A 1 193 ? -7.799 -17.512 -8.261 1.00 95.06 193 ASN A CA 1
ATOM 1529 C C . ASN A 1 193 ? -6.366 -17.921 -7.858 1.00 95.06 193 ASN A C 1
ATOM 1531 O O . ASN A 1 193 ? -6.145 -18.340 -6.722 1.00 95.06 193 ASN A O 1
ATOM 1535 N N . GLU A 1 194 ? -5.394 -17.794 -8.765 1.00 95.94 194 GLU A N 1
ATOM 1536 C CA . GLU A 1 194 ? -4.041 -18.327 -8.578 1.00 95.94 194 GLU A CA 1
ATOM 1537 C C . GLU A 1 194 ? -2.957 -17.246 -8.542 1.00 95.94 194 GLU A C 1
ATOM 1539 O O . GLU A 1 194 ? -1.983 -17.377 -7.800 1.00 95.94 194 GLU A O 1
ATOM 1544 N N . THR A 1 195 ? -3.134 -16.175 -9.314 1.00 97.25 195 THR A N 1
ATOM 1545 C CA . THR A 1 195 ? -2.093 -15.183 -9.593 1.00 97.25 195 THR A CA 1
ATOM 1546 C C . THR A 1 195 ? -2.522 -13.774 -9.214 1.00 97.25 195 THR A C 1
ATOM 1548 O O . THR A 1 195 ? -3.706 -13.430 -9.255 1.00 97.25 195 THR A O 1
ATOM 1551 N N . VAL A 1 196 ? -1.534 -12.933 -8.926 1.00 98.38 196 VAL A N 1
ATOM 1552 C CA . VAL A 1 196 ? -1.701 -11.487 -8.749 1.00 98.38 196 VAL A CA 1
ATOM 1553 C C . VAL A 1 196 ? -0.781 -10.792 -9.742 1.00 98.38 196 VAL A C 1
ATOM 1555 O O . VAL A 1 196 ? 0.410 -11.085 -9.769 1.00 98.38 196 VAL A O 1
ATOM 1558 N N . THR A 1 197 ? -1.315 -9.889 -10.554 1.00 98.12 197 THR A N 1
ATOM 1559 C CA . THR A 1 197 ? -0.539 -9.052 -11.472 1.00 98.12 197 THR A CA 1
ATOM 1560 C C . THR A 1 197 ? -0.808 -7.600 -11.147 1.00 98.12 197 THR A C 1
ATOM 1562 O O . THR A 1 197 ? -1.959 -7.209 -10.976 1.00 98.12 197 THR A O 1
ATOM 1565 N N . THR A 1 198 ? 0.235 -6.794 -11.053 1.00 97.81 198 THR A N 1
ATOM 1566 C CA . THR A 1 198 ? 0.128 -5.397 -10.652 1.00 97.81 198 THR A CA 1
ATOM 1567 C C . THR A 1 198 ? 0.856 -4.517 -11.642 1.00 97.81 198 THR A C 1
ATOM 1569 O O . THR A 1 198 ? 1.804 -4.958 -12.291 1.00 97.81 198 THR A O 1
ATOM 1572 N N . LEU A 1 199 ? 0.376 -3.288 -11.788 1.00 97.38 199 LEU A N 1
ATOM 1573 C CA . LEU A 1 199 ? 0.923 -2.294 -12.691 1.00 97.38 199 LEU A CA 1
ATOM 1574 C C . LEU A 1 199 ? 1.053 -0.965 -11.953 1.00 97.38 199 LEU A C 1
ATOM 1576 O O . LEU A 1 199 ? 0.071 -0.407 -11.455 1.00 97.38 199 LEU A O 1
ATOM 1580 N N . ARG A 1 200 ? 2.269 -0.425 -11.940 1.00 96.69 200 ARG A N 1
ATOM 1581 C CA . ARG A 1 200 ? 2.578 0.910 -11.443 1.00 96.69 200 ARG A CA 1
ATOM 1582 C C . ARG A 1 200 ? 2.863 1.837 -12.620 1.00 96.69 200 ARG A C 1
ATOM 1584 O O . ARG A 1 200 ? 3.822 1.649 -13.367 1.00 96.69 200 ARG A O 1
ATOM 1591 N N . MET A 1 201 ? 2.021 2.852 -12.758 1.00 95.44 201 MET A N 1
ATOM 1592 C CA . MET A 1 201 ? 2.123 3.899 -13.771 1.00 95.44 201 MET A CA 1
ATOM 1593 C C . MET A 1 201 ? 2.561 5.228 -13.145 1.00 95.44 201 MET A C 1
ATOM 1595 O O . MET A 1 201 ? 2.698 5.350 -11.928 1.00 95.44 201 MET A O 1
ATOM 1599 N N . LEU A 1 202 ? 2.734 6.247 -13.987 1.00 95.12 202 LEU A N 1
ATOM 1600 C CA . LEU A 1 202 ? 3.091 7.595 -13.569 1.00 95.12 202 LEU A CA 1
ATOM 1601 C C . LEU A 1 202 ? 2.241 8.633 -14.304 1.00 95.12 202 LEU A C 1
ATOM 1603 O O . LEU A 1 202 ? 2.198 8.663 -15.539 1.00 95.12 202 LEU A O 1
ATOM 1607 N N . SER A 1 203 ? 1.615 9.521 -13.538 1.00 95.50 203 SER A N 1
ATOM 1608 C CA . SER A 1 203 ? 0.907 10.702 -14.031 1.00 95.50 203 SER A CA 1
ATOM 1609 C C . SER A 1 203 ? 1.350 11.965 -13.295 1.00 95.50 203 SER A C 1
ATOM 1611 O O . SER A 1 203 ? 2.152 11.926 -12.366 1.00 95.50 203 SER A O 1
ATOM 1613 N N . ASN A 1 204 ? 0.779 13.104 -13.670 1.00 95.69 204 ASN A N 1
ATOM 1614 C CA . ASN A 1 204 ? 0.949 14.375 -12.977 1.00 95.69 204 ASN A CA 1
ATOM 1615 C C . ASN A 1 204 ? 0.325 14.428 -11.569 1.00 95.69 204 ASN A C 1
ATOM 1617 O O . ASN A 1 204 ? 0.367 15.490 -10.953 1.00 95.69 204 ASN A O 1
ATOM 1621 N N . ARG A 1 205 ? -0.254 13.325 -11.078 1.00 95.38 205 ARG A N 1
ATOM 1622 C CA . ARG A 1 205 ? -0.807 13.189 -9.722 1.00 95.38 205 ARG A CA 1
ATOM 1623 C C . ARG A 1 205 ? 0.172 12.539 -8.744 1.00 95.38 205 ARG A C 1
ATOM 1625 O O . ARG A 1 205 ? 0.004 12.668 -7.533 1.00 95.38 205 ARG A O 1
ATOM 1632 N N . THR A 1 206 ? 1.177 11.829 -9.261 1.00 96.75 206 THR A N 1
ATOM 1633 C CA . THR A 1 206 ? 2.095 11.005 -8.468 1.00 96.75 206 THR A CA 1
ATOM 1634 C C . THR A 1 206 ? 3.556 11.245 -8.839 1.00 96.75 206 THR A C 1
ATOM 1636 O O . THR A 1 206 ? 3.889 12.000 -9.761 1.00 96.75 206 THR A O 1
ATOM 1639 N N . LYS A 1 207 ? 4.451 10.627 -8.066 1.00 96.31 207 LYS A N 1
ATOM 1640 C CA . LYS A 1 207 ? 5.891 10.592 -8.323 1.00 96.31 207 LYS A CA 1
ATOM 1641 C C . LYS A 1 207 ? 6.358 9.177 -8.618 1.00 96.31 207 LYS A C 1
ATOM 1643 O O . LYS A 1 207 ? 5.693 8.207 -8.254 1.00 96.31 207 LYS A O 1
ATOM 1648 N N . THR A 1 208 ? 7.531 9.099 -9.235 1.00 94.50 208 THR A N 1
ATOM 1649 C CA . THR A 1 208 ? 8.195 7.853 -9.609 1.00 94.50 208 THR A CA 1
ATOM 1650 C C . THR A 1 208 ? 8.402 6.917 -8.422 1.00 94.50 208 THR A C 1
ATOM 1652 O O . THR A 1 208 ? 7.775 5.869 -8.299 1.00 94.50 208 THR A O 1
ATOM 1655 N N . SER A 1 209 ? 9.289 7.323 -7.523 1.00 94.94 209 SER A N 1
ATOM 1656 C CA . SER A 1 209 ? 9.670 6.628 -6.302 1.00 94.94 209 SER A CA 1
ATOM 1657 C C . SER A 1 209 ? 10.371 7.635 -5.386 1.00 94.94 209 SER A C 1
ATOM 1659 O O . SER A 1 209 ? 10.322 8.845 -5.618 1.00 94.94 209 SER A O 1
ATOM 1661 N N . GLU A 1 210 ? 11.048 7.152 -4.354 1.00 95.69 210 GLU A N 1
ATOM 1662 C CA . GLU A 1 210 ? 11.856 7.958 -3.445 1.00 95.69 210 GLU A CA 1
ATOM 1663 C C . GLU A 1 210 ? 13.242 7.351 -3.227 1.00 95.69 210 GLU A C 1
ATOM 1665 O O . GLU A 1 210 ? 13.401 6.130 -3.151 1.00 95.69 210 GLU A O 1
ATOM 1670 N N . CYS A 1 211 ? 14.226 8.235 -3.032 1.00 96.44 211 CYS A N 1
ATOM 1671 C CA . CYS A 1 211 ? 15.440 7.906 -2.299 1.00 96.44 211 CYS A CA 1
ATOM 1672 C C . CYS A 1 211 ? 15.564 8.825 -1.080 1.00 96.44 211 CYS A C 1
ATOM 1674 O O . CYS A 1 211 ? 15.846 10.018 -1.199 1.00 96.44 211 CYS A O 1
ATOM 1676 N N . VAL A 1 212 ? 15.416 8.244 0.108 1.00 93.44 212 VAL A N 1
ATOM 1677 C CA . VAL A 1 212 ? 15.602 8.925 1.396 1.00 93.44 212 VAL A CA 1
ATOM 1678 C C . VAL A 1 212 ? 16.567 8.098 2.234 1.00 93.44 212 VAL A C 1
ATOM 1680 O O . VAL A 1 212 ? 16.555 6.872 2.170 1.00 93.44 212 VAL A O 1
ATOM 1683 N N . ASN A 1 213 ? 17.439 8.752 3.007 1.00 92.75 213 ASN A N 1
ATOM 1684 C CA . ASN A 1 213 ? 18.467 8.079 3.813 1.00 92.75 213 ASN A CA 1
ATOM 1685 C C . ASN A 1 213 ? 19.345 7.117 2.992 1.00 92.75 213 ASN A C 1
ATOM 1687 O O . ASN A 1 213 ? 19.718 6.053 3.479 1.00 92.75 213 ASN A O 1
ATOM 1691 N N . THR A 1 214 ? 19.657 7.476 1.740 1.00 92.19 214 THR A N 1
ATOM 1692 C CA . THR A 1 214 ? 20.431 6.659 0.777 1.00 92.19 214 THR A CA 1
ATOM 1693 C C . THR A 1 214 ? 19.800 5.312 0.397 1.00 92.19 214 THR A C 1
ATOM 1695 O O . THR A 1 214 ? 20.452 4.478 -0.222 1.00 92.19 214 THR A O 1
ATOM 1698 N N . GLN A 1 215 ? 18.530 5.098 0.740 1.00 94.75 215 GLN A N 1
ATOM 1699 C CA . GLN A 1 215 ? 17.789 3.881 0.414 1.00 94.75 215 GLN A CA 1
ATOM 1700 C C . GLN A 1 215 ? 17.146 4.028 -0.965 1.00 94.75 215 GLN A C 1
ATOM 1702 O O . GLN A 1 215 ? 16.658 5.103 -1.295 1.00 94.75 215 GLN A O 1
ATOM 1707 N N . ASN A 1 216 ? 17.127 2.945 -1.743 1.00 96.12 216 ASN A N 1
ATOM 1708 C CA . ASN A 1 216 ? 16.549 2.889 -3.090 1.00 96.12 216 ASN A CA 1
ATOM 1709 C C . ASN A 1 216 ? 17.105 3.921 -4.106 1.00 96.12 216 ASN A C 1
ATOM 1711 O O . ASN A 1 216 ? 16.333 4.582 -4.799 1.00 96.12 216 ASN A O 1
ATOM 1715 N N . PRO A 1 217 ? 18.439 4.067 -4.252 1.00 96.69 217 PRO A N 1
ATOM 1716 C CA . PRO A 1 217 ? 19.035 5.057 -5.156 1.00 96.69 217 PRO A CA 1
ATOM 1717 C C . PRO A 1 217 ? 18.734 4.825 -6.643 1.00 96.69 217 PRO A C 1
ATOM 1719 O O . PRO A 1 217 ? 19.039 5.694 -7.453 1.00 96.69 217 PRO A O 1
ATOM 1722 N N . PHE A 1 218 ? 18.209 3.661 -7.023 1.00 97.00 218 PHE A N 1
ATOM 1723 C CA . PHE A 1 218 ? 18.021 3.270 -8.421 1.00 97.00 218 PHE A CA 1
ATOM 1724 C C . PHE A 1 218 ? 16.546 3.117 -8.814 1.00 97.00 218 PHE A C 1
ATOM 1726 O O . PHE A 1 218 ? 16.248 2.749 -9.946 1.00 97.00 218 PHE A O 1
ATOM 1733 N N . GLY A 1 219 ? 15.616 3.459 -7.918 1.00 96.06 219 GLY A N 1
ATOM 1734 C CA . GLY A 1 219 ? 14.181 3.218 -8.080 1.00 96.06 219 GLY A CA 1
ATOM 1735 C C . GLY A 1 219 ? 13.443 4.117 -9.073 1.00 96.06 219 GLY A C 1
ATOM 1736 O O . GLY A 1 219 ? 12.224 4.209 -8.981 1.00 96.06 219 GLY A O 1
ATOM 1737 N N . PHE A 1 220 ? 14.141 4.795 -9.989 1.00 96.69 220 PHE A N 1
ATOM 1738 C CA . PHE A 1 220 ? 13.544 5.755 -10.926 1.00 96.69 220 PHE A CA 1
ATOM 1739 C C . PHE A 1 220 ? 12.449 5.122 -11.799 1.00 96.69 220 PHE A C 1
ATOM 1741 O O . PHE A 1 220 ? 11.358 5.668 -11.902 1.00 96.69 220 PHE A O 1
ATOM 1748 N N . HIS A 1 221 ? 12.709 3.932 -12.345 1.00 96.94 221 HIS A N 1
ATOM 1749 C CA . HIS A 1 221 ? 11.819 3.255 -13.293 1.00 96.94 221 HIS A CA 1
ATOM 1750 C C . HIS A 1 221 ? 10.715 2.402 -12.638 1.00 96.94 221 HIS A C 1
ATOM 1752 O O . HIS A 1 221 ? 10.007 1.672 -13.326 1.00 96.94 221 HIS A O 1
ATOM 1758 N N . LEU A 1 222 ? 10.523 2.484 -11.313 1.00 95.81 222 LEU A N 1
ATOM 1759 C CA . LEU A 1 222 ? 9.501 1.696 -10.603 1.00 95.81 222 LEU A CA 1
ATOM 1760 C C . LEU A 1 222 ? 8.052 2.134 -10.893 1.00 95.81 222 LEU A C 1
ATOM 1762 O O . LEU A 1 222 ? 7.128 1.503 -10.391 1.00 95.81 222 LEU A O 1
ATOM 1766 N N . SER A 1 223 ? 7.841 3.180 -11.694 1.00 95.12 223 SER A N 1
ATOM 1767 C CA . SER A 1 223 ? 6.519 3.699 -12.074 1.00 95.12 223 SER A CA 1
ATOM 1768 C C . SER A 1 223 ? 6.310 3.843 -13.584 1.00 95.12 223 SER A C 1
ATOM 1770 O O . SER A 1 223 ? 5.302 4.400 -14.016 1.00 95.12 223 SER A O 1
ATOM 1772 N N . ASP A 1 224 ? 7.260 3.403 -14.408 1.00 94.81 224 ASP A N 1
ATOM 1773 C CA . ASP A 1 224 ? 7.242 3.640 -15.861 1.00 94.81 224 ASP A CA 1
ATOM 1774 C C . ASP A 1 224 ? 6.448 2.557 -16.611 1.00 94.81 224 ASP A C 1
ATOM 1776 O O . ASP A 1 224 ? 6.857 2.072 -17.666 1.00 94.81 224 ASP A O 1
ATOM 1780 N N . GLY A 1 225 ? 5.319 2.137 -16.031 1.00 95.50 225 GLY A N 1
ATOM 1781 C CA . GLY A 1 225 ? 4.605 0.927 -16.436 1.00 95.50 225 GLY A CA 1
ATOM 1782 C C . GLY A 1 225 ? 5.238 -0.336 -15.848 1.00 95.50 225 GLY A C 1
ATOM 1783 O O . GLY A 1 225 ? 5.258 -1.380 -16.496 1.00 95.50 225 GLY A O 1
ATOM 1784 N N . ALA A 1 226 ? 5.795 -0.236 -14.637 1.00 96.56 226 ALA A N 1
ATOM 1785 C CA . ALA A 1 226 ? 6.402 -1.367 -13.950 1.00 96.56 226 ALA A CA 1
ATOM 1786 C C . ALA A 1 226 ? 5.324 -2.397 -13.593 1.00 96.56 226 ALA A C 1
ATOM 1788 O O . ALA A 1 226 ? 4.343 -2.064 -12.927 1.00 96.56 226 ALA A O 1
ATOM 1789 N N . MET A 1 227 ? 5.512 -3.638 -14.035 1.00 97.50 227 MET A N 1
ATOM 1790 C CA . MET A 1 227 ? 4.547 -4.719 -13.887 1.00 97.50 227 MET A CA 1
ATOM 1791 C C . MET A 1 227 ? 5.134 -5.862 -13.068 1.00 97.50 227 MET A C 1
ATOM 1793 O O . MET A 1 227 ? 6.156 -6.426 -13.449 1.00 97.50 227 MET A O 1
ATOM 1797 N N . TYR A 1 228 ? 4.464 -6.267 -11.994 1.00 97.44 228 TYR A N 1
ATOM 1798 C CA . TYR A 1 228 ? 4.854 -7.445 -11.223 1.00 97.44 228 TYR A CA 1
ATOM 1799 C C . TYR A 1 228 ? 3.799 -8.534 -11.320 1.00 97.44 228 TYR A C 1
ATOM 1801 O O . TYR A 1 228 ? 2.616 -8.279 -11.133 1.00 97.44 228 TYR A O 1
ATOM 1809 N N . GLN A 1 229 ? 4.232 -9.761 -11.612 1.00 97.81 229 GLN A N 1
ATOM 1810 C CA . GLN A 1 229 ? 3.372 -10.938 -11.634 1.00 97.81 229 GLN A CA 1
ATOM 1811 C C . GLN A 1 229 ? 3.824 -11.949 -10.582 1.00 97.81 229 GLN A C 1
ATOM 1813 O O . GLN A 1 229 ? 4.938 -12.467 -10.627 1.00 97.81 229 GLN A O 1
ATOM 1818 N N . TYR A 1 230 ? 2.916 -12.266 -9.669 1.00 98.38 230 TYR A N 1
ATOM 1819 C CA . TYR A 1 230 ? 3.094 -13.224 -8.591 1.00 98.38 230 TYR A CA 1
ATOM 1820 C C . TYR A 1 230 ? 2.293 -14.485 -8.918 1.00 98.38 230 TYR A C 1
ATOM 1822 O O . TYR A 1 230 ? 1.059 -14.466 -8.921 1.00 98.38 230 TYR A O 1
ATOM 1830 N N . SER A 1 231 ? 2.991 -15.582 -9.206 1.00 97.31 231 SER A N 1
ATOM 1831 C CA . SER A 1 231 ? 2.391 -16.906 -9.419 1.00 97.31 231 SER A CA 1
ATOM 1832 C C . SER A 1 231 ? 2.566 -17.796 -8.192 1.00 97.31 231 SER A C 1
ATOM 1834 O O . SER A 1 231 ? 1.682 -18.577 -7.853 1.00 97.31 231 SER A O 1
ATOM 1836 N N . ASN A 1 232 ? 3.696 -17.662 -7.495 1.00 96.81 232 ASN A N 1
ATOM 1837 C CA . ASN A 1 232 ? 3.959 -18.335 -6.224 1.00 96.81 232 ASN A CA 1
ATOM 1838 C C . ASN A 1 232 ? 4.475 -17.396 -5.119 1.00 96.81 232 ASN A C 1
ATOM 1840 O O . ASN A 1 232 ? 4.628 -17.861 -3.987 1.00 96.81 232 ASN A O 1
ATOM 1844 N N . GLY A 1 233 ? 4.717 -16.119 -5.439 1.00 97.00 233 GLY A N 1
ATOM 1845 C CA . GLY A 1 233 ? 5.155 -15.071 -4.516 1.00 97.00 233 GLY A CA 1
ATOM 1846 C C . GLY A 1 233 ? 6.657 -15.046 -4.248 1.00 97.00 233 GLY A C 1
ATOM 1847 O O . GLY A 1 233 ? 7.095 -14.313 -3.367 1.00 97.00 233 GLY A O 1
ATOM 1848 N N . GLN A 1 234 ? 7.450 -15.837 -4.975 1.00 96.56 234 GLN A N 1
ATOM 1849 C CA . GLN A 1 234 ? 8.906 -15.892 -4.827 1.00 96.56 234 GLN A CA 1
ATOM 1850 C C . GLN A 1 234 ? 9.670 -15.175 -5.938 1.00 96.56 234 GLN A C 1
ATOM 1852 O O . GLN A 1 234 ? 10.890 -15.061 -5.859 1.00 96.56 234 GLN A O 1
ATOM 1857 N N . GLU A 1 235 ? 8.970 -14.694 -6.965 1.00 96.25 235 GLU A N 1
ATOM 1858 C CA . GLU A 1 235 ? 9.552 -14.166 -8.202 1.00 96.25 235 GLU A CA 1
ATOM 1859 C C . GLU A 1 235 ? 10.497 -12.982 -7.963 1.00 96.25 235 GLU A C 1
ATOM 1861 O O . GLU A 1 235 ? 11.466 -12.800 -8.698 1.00 96.25 235 GLU A O 1
ATOM 1866 N N . TYR A 1 236 ? 10.222 -12.204 -6.916 1.00 95.62 236 TYR A N 1
ATOM 1867 C CA . TYR A 1 236 ? 10.855 -10.915 -6.646 1.00 95.62 236 TYR A CA 1
ATOM 1868 C C . TYR A 1 236 ? 11.463 -10.813 -5.233 1.00 95.62 236 TYR A C 1
ATOM 1870 O O . TYR A 1 236 ? 11.943 -9.750 -4.837 1.00 95.62 236 TYR A O 1
ATOM 1878 N N . LEU A 1 237 ? 11.470 -11.909 -4.463 1.00 94.12 237 LEU A N 1
ATOM 1879 C CA . LEU A 1 237 ? 12.057 -11.943 -3.118 1.00 94.12 237 LEU A CA 1
ATOM 1880 C C . LEU A 1 237 ? 13.577 -11.731 -3.190 1.00 94.12 237 LEU A C 1
ATOM 1882 O O . LEU A 1 237 ? 14.264 -12.428 -3.934 1.00 94.12 237 LEU A O 1
ATOM 1886 N N . ASP A 1 238 ? 14.102 -10.782 -2.407 1.00 93.75 238 ASP A N 1
ATOM 1887 C CA . ASP A 1 238 ? 15.538 -10.468 -2.270 1.00 93.75 238 ASP A CA 1
ATOM 1888 C C . ASP A 1 238 ? 16.309 -10.211 -3.585 1.00 93.75 238 ASP A C 1
ATOM 1890 O O . ASP A 1 238 ? 17.541 -10.181 -3.601 1.00 93.75 238 ASP A O 1
ATOM 1894 N N . MET A 1 239 ? 15.620 -9.961 -4.702 1.00 92.94 239 MET A N 1
ATOM 1895 C CA . MET A 1 239 ? 16.288 -9.807 -6.000 1.00 92.94 239 MET A CA 1
ATOM 1896 C C . MET A 1 239 ? 16.902 -8.417 -6.218 1.00 92.94 239 MET A C 1
ATOM 1898 O O . MET A 1 239 ? 17.819 -8.276 -7.029 1.00 92.94 239 MET A O 1
ATOM 1902 N N . TYR A 1 240 ? 16.404 -7.386 -5.520 1.00 93.00 240 TYR A N 1
ATOM 1903 C CA . TYR A 1 240 ? 16.653 -5.967 -5.826 1.00 93.00 240 TYR A CA 1
ATOM 1904 C C . TYR A 1 240 ? 18.123 -5.542 -5.713 1.00 93.00 240 TYR A C 1
ATOM 1906 O O . TYR A 1 240 ? 18.542 -4.576 -6.351 1.00 93.00 240 TYR A O 1
ATOM 1914 N N . ALA A 1 241 ? 18.934 -6.305 -4.975 1.00 90.12 241 ALA A N 1
ATOM 1915 C CA . ALA A 1 241 ? 20.384 -6.122 -4.914 1.00 90.12 241 ALA A CA 1
ATOM 1916 C C . ALA A 1 241 ? 21.111 -6.535 -6.211 1.00 90.12 241 ALA A C 1
ATOM 1918 O O . ALA A 1 241 ? 22.211 -6.060 -6.481 1.00 90.12 241 ALA A O 1
ATOM 1919 N N . THR A 1 242 ? 20.509 -7.420 -7.008 1.00 91.50 242 THR A N 1
ATOM 1920 C CA . THR A 1 242 ? 21.054 -7.948 -8.278 1.00 91.50 242 THR A CA 1
ATOM 1921 C C . THR A 1 242 ? 20.258 -7.516 -9.507 1.00 91.50 242 THR A C 1
ATOM 1923 O O . THR A 1 242 ? 20.584 -7.887 -10.631 1.00 91.50 242 THR A O 1
ATOM 1926 N N . PHE A 1 243 ? 19.199 -6.749 -9.282 1.00 92.19 243 PHE A N 1
ATOM 1927 C CA . PHE A 1 243 ? 18.256 -6.315 -10.291 1.00 92.19 243 PHE A CA 1
ATOM 1928 C C . PHE A 1 243 ? 18.891 -5.275 -11.216 1.00 92.19 243 PHE A C 1
ATOM 1930 O O . PHE A 1 243 ? 19.512 -4.318 -10.749 1.00 92.19 243 PHE A O 1
ATOM 1937 N N . ASP A 1 244 ? 18.733 -5.448 -12.528 1.00 95.69 244 ASP A N 1
ATOM 1938 C CA . ASP A 1 244 ? 19.054 -4.378 -13.466 1.00 95.69 244 ASP A CA 1
ATOM 1939 C C . ASP A 1 244 ? 17.917 -3.358 -13.447 1.00 95.69 244 ASP A C 1
ATOM 1941 O O . ASP A 1 244 ? 16.835 -3.580 -13.986 1.00 95.69 244 ASP A O 1
ATOM 1945 N N . TRP A 1 245 ? 18.178 -2.223 -12.808 1.00 96.00 245 TRP A N 1
ATOM 1946 C CA . TRP A 1 245 ? 17.200 -1.162 -12.608 1.00 96.00 245 TRP A CA 1
ATOM 1947 C C . TRP A 1 245 ? 16.808 -0.419 -13.894 1.00 96.00 245 TRP A C 1
ATOM 1949 O O . TRP A 1 245 ? 15.850 0.347 -13.864 1.00 96.00 245 TRP A O 1
ATOM 1959 N N . ASN A 1 246 ? 17.493 -0.657 -15.020 1.00 96.62 246 ASN A N 1
ATOM 1960 C CA . ASN A 1 246 ? 17.035 -0.215 -16.343 1.00 96.62 246 ASN A CA 1
ATOM 1961 C C . ASN A 1 246 ? 16.054 -1.207 -16.988 1.00 96.62 246 ASN A C 1
ATOM 1963 O O . ASN A 1 246 ? 15.431 -0.884 -17.990 1.00 96.62 246 ASN A O 1
ATOM 1967 N N . LEU A 1 247 ? 15.916 -2.421 -16.458 1.00 96.06 247 LEU A N 1
ATOM 1968 C CA . LEU A 1 247 ? 15.085 -3.483 -17.031 1.00 96.06 247 LEU A CA 1
ATOM 1969 C C . LEU A 1 247 ? 13.985 -3.906 -16.056 1.00 96.06 247 LEU A C 1
ATOM 1971 O O . LEU A 1 247 ? 13.698 -5.093 -15.893 1.00 96.06 247 LEU A O 1
ATOM 1975 N N . VAL A 1 248 ? 13.353 -2.921 -15.413 1.00 96.31 248 VAL A N 1
ATOM 1976 C CA . VAL A 1 248 ? 12.175 -3.166 -14.576 1.00 96.31 248 VAL A CA 1
ATOM 1977 C C . VAL A 1 248 ? 11.090 -3.819 -15.448 1.00 96.31 248 VAL A C 1
ATOM 1979 O O . VAL A 1 248 ? 10.768 -3.270 -16.508 1.00 96.31 248 VAL A O 1
ATOM 1982 N N . PRO A 1 249 ? 10.523 -4.977 -15.058 1.00 96.62 249 PRO A N 1
ATOM 1983 C CA . PRO A 1 249 ? 9.534 -5.679 -15.865 1.00 96.62 249 PRO A CA 1
ATOM 1984 C C . PRO A 1 249 ? 8.363 -4.776 -16.275 1.00 96.62 249 PRO A C 1
ATOM 1986 O O . PRO A 1 249 ? 7.897 -3.966 -15.481 1.00 96.62 249 PRO A O 1
ATOM 1989 N N . GLY A 1 250 ? 7.907 -4.899 -17.524 1.00 95.88 250 GLY A N 1
ATOM 1990 C CA . GLY A 1 250 ? 6.810 -4.101 -18.094 1.00 95.88 250 GLY A CA 1
ATOM 1991 C C . GLY A 1 250 ? 7.215 -2.739 -18.670 1.00 95.88 250 GLY A C 1
ATOM 1992 O O . GLY A 1 250 ? 6.524 -2.225 -19.549 1.00 95.88 250 GLY A O 1
ATOM 1993 N N . THR A 1 251 ? 8.353 -2.179 -18.254 1.00 96.06 251 THR A N 1
ATOM 1994 C CA . THR A 1 251 ? 8.757 -0.835 -18.688 1.00 96.06 251 THR A CA 1
ATOM 1995 C C . THR A 1 251 ? 9.210 -0.783 -20.150 1.00 96.06 251 THR A C 1
ATOM 1997 O O . THR A 1 251 ? 9.706 -1.754 -20.723 1.00 96.06 251 THR A O 1
ATOM 2000 N N . THR A 1 252 ? 9.042 0.387 -20.771 1.00 94.81 252 THR A N 1
ATOM 2001 C CA . THR A 1 252 ? 9.619 0.726 -22.081 1.00 94.81 252 THR A CA 1
ATOM 2002 C C . THR A 1 252 ? 10.491 1.961 -21.906 1.00 94.81 252 THR A C 1
ATOM 2004 O O . THR A 1 252 ? 9.971 3.057 -21.707 1.00 94.81 252 THR A O 1
ATOM 2007 N N . ILE A 1 253 ? 11.811 1.784 -21.955 1.00 93.81 253 ILE A N 1
ATOM 2008 C CA . ILE A 1 253 ? 12.784 2.833 -21.632 1.00 93.81 253 ILE A CA 1
ATOM 2009 C C . ILE A 1 253 ? 13.952 2.844 -22.623 1.00 93.81 253 ILE A C 1
ATOM 2011 O O . ILE A 1 253 ? 14.272 1.828 -23.245 1.00 93.81 253 ILE A O 1
ATOM 2015 N N . ASP A 1 254 ? 14.635 3.983 -22.722 1.00 94.44 254 ASP A N 1
ATOM 2016 C CA . ASP A 1 254 ? 15.942 4.059 -23.371 1.00 94.44 254 ASP A CA 1
ATOM 2017 C C . ASP A 1 254 ? 17.013 3.565 -22.388 1.00 94.44 254 ASP A C 1
ATOM 2019 O O . ASP A 1 254 ? 17.343 4.241 -21.409 1.00 94.44 254 ASP A O 1
ATOM 2023 N N . TYR A 1 255 ? 17.538 2.360 -22.627 1.00 95.88 255 TYR A N 1
ATOM 2024 C CA . TYR A 1 255 ? 18.467 1.692 -21.711 1.00 95.88 255 TYR A CA 1
ATOM 2025 C C . TYR A 1 255 ? 19.663 2.587 -21.353 1.00 95.88 255 TYR A C 1
ATOM 2027 O O . TYR A 1 255 ? 20.427 3.001 -22.229 1.00 95.88 255 TYR A O 1
ATOM 2035 N N . ASN A 1 256 ? 19.848 2.843 -20.053 1.00 94.31 256 ASN A N 1
ATOM 2036 C CA . ASN A 1 256 ? 20.925 3.664 -19.498 1.00 94.31 256 ASN A CA 1
ATOM 2037 C C . ASN A 1 256 ? 20.914 5.143 -19.953 1.00 94.31 256 ASN A C 1
ATOM 2039 O O . ASN A 1 256 ? 21.934 5.827 -19.849 1.00 94.31 256 ASN A O 1
ATOM 2043 N N . ALA A 1 257 ? 19.779 5.658 -20.447 1.00 95.69 257 ALA A N 1
ATOM 2044 C CA . ALA A 1 257 ? 19.631 7.077 -20.787 1.00 95.69 257 ALA A CA 1
ATOM 2045 C C . ALA A 1 257 ? 19.583 7.979 -19.543 1.00 95.69 257 ALA A C 1
ATOM 2047 O O . ALA A 1 257 ? 20.046 9.120 -19.584 1.00 95.69 257 ALA A O 1
ATOM 2048 N N . THR A 1 258 ? 19.070 7.461 -18.423 1.00 93.88 258 THR A N 1
ATOM 2049 C CA . THR A 1 258 ? 19.070 8.152 -17.129 1.00 93.88 258 THR A CA 1
ATOM 2050 C C . THR A 1 258 ? 20.141 7.559 -16.225 1.00 93.88 258 THR A C 1
ATOM 2052 O O . THR A 1 258 ? 20.159 6.358 -15.968 1.00 93.88 258 THR A O 1
ATOM 2055 N N . VAL A 1 259 ? 21.022 8.405 -15.683 1.00 96.19 259 VAL A N 1
ATOM 2056 C CA . VAL A 1 259 ? 21.957 7.969 -14.637 1.00 96.19 259 VAL A CA 1
ATOM 2057 C C . VAL A 1 259 ? 21.168 7.730 -13.353 1.00 96.19 259 VAL A C 1
ATOM 2059 O O . VAL A 1 259 ? 20.756 8.677 -12.682 1.00 96.19 259 VAL A O 1
ATOM 2062 N N . LEU A 1 260 ? 20.982 6.460 -13.007 1.00 96.62 260 LEU A N 1
ATOM 2063 C CA . LEU A 1 260 ? 20.238 6.049 -11.823 1.00 96.62 260 LEU A CA 1
ATOM 2064 C C . LEU A 1 260 ? 21.024 6.395 -10.552 1.00 96.62 260 LEU A C 1
ATOM 2066 O O . LEU A 1 260 ? 22.111 5.875 -10.303 1.00 96.62 260 LEU A O 1
ATOM 2070 N N . ASN A 1 261 ? 20.484 7.321 -9.764 1.00 96.81 261 ASN A N 1
ATOM 2071 C CA . ASN A 1 261 ? 20.988 7.725 -8.455 1.00 96.81 261 ASN A CA 1
ATOM 2072 C C . ASN A 1 261 ? 19.873 8.450 -7.667 1.00 96.81 261 ASN A C 1
ATOM 2074 O O . ASN A 1 261 ? 18.800 8.760 -8.199 1.00 96.81 261 ASN A O 1
ATOM 2078 N N . CYS A 1 262 ? 20.137 8.781 -6.400 1.00 96.19 262 CYS A N 1
ATOM 2079 C CA . CYS A 1 262 ? 19.140 9.415 -5.535 1.00 96.19 262 CYS A CA 1
ATOM 2080 C C . CYS A 1 262 ? 18.604 10.762 -6.046 1.00 96.19 262 CYS A C 1
ATOM 2082 O O . CYS A 1 262 ? 17.447 11.069 -5.783 1.00 96.19 262 CYS A O 1
ATOM 2084 N N . SER A 1 263 ? 19.384 11.566 -6.782 1.00 94.94 263 SER A N 1
ATOM 2085 C CA . SER A 1 263 ? 18.898 12.861 -7.296 1.00 94.94 263 SER A CA 1
ATOM 2086 C C . SER A 1 263 ? 18.003 12.723 -8.536 1.00 94.94 263 SER A C 1
ATOM 2088 O O . SER A 1 263 ? 17.241 13.641 -8.867 1.00 94.94 263 SER A O 1
ATOM 2090 N N . ALA A 1 264 ? 18.071 11.572 -9.209 1.00 95.06 264 ALA A N 1
ATOM 2091 C CA . ALA A 1 264 ? 17.197 11.215 -10.319 1.00 95.06 264 ALA A CA 1
ATOM 2092 C C . ALA A 1 264 ? 15.937 10.463 -9.864 1.00 95.06 264 ALA A C 1
ATOM 2094 O O . ALA A 1 264 ? 14.909 10.611 -10.508 1.00 95.06 264 ALA A O 1
ATOM 2095 N N . THR A 1 265 ? 16.005 9.711 -8.758 1.00 95.81 265 THR A N 1
ATOM 2096 C CA . THR A 1 265 ? 14.967 8.746 -8.336 1.00 95.81 265 THR A CA 1
ATOM 2097 C C . THR A 1 265 ? 13.576 9.353 -8.189 1.00 95.81 265 THR A C 1
ATOM 2099 O O . THR A 1 265 ? 12.604 8.712 -8.572 1.00 95.81 265 THR A O 1
ATOM 2102 N N . GLU A 1 266 ? 13.470 10.568 -7.652 1.00 95.50 266 GLU A N 1
ATOM 2103 C CA . GLU A 1 266 ? 12.190 11.219 -7.370 1.00 95.50 266 GLU A CA 1
ATOM 2104 C C . GLU A 1 266 ? 11.863 12.278 -8.434 1.00 95.50 266 GLU A C 1
ATOM 2106 O O . GLU A 1 266 ? 12.490 13.344 -8.487 1.00 95.50 266 GLU A O 1
ATOM 2111 N N . LYS A 1 267 ? 10.865 11.995 -9.281 1.00 95.62 267 LYS A N 1
ATOM 2112 C CA . LYS A 1 267 ? 10.292 12.928 -10.263 1.00 95.62 267 LYS A CA 1
ATOM 2113 C C . LYS A 1 267 ? 8.773 12.842 -10.257 1.00 95.62 267 LYS A C 1
ATOM 2115 O O . LYS A 1 267 ? 8.211 11.757 -10.167 1.00 95.62 267 LYS A O 1
ATOM 2120 N N . ALA A 1 268 ? 8.114 13.991 -10.378 1.00 96.12 268 ALA A N 1
ATOM 2121 C CA . ALA A 1 268 ? 6.685 14.032 -10.665 1.00 96.12 268 ALA A CA 1
ATOM 2122 C C . ALA A 1 268 ? 6.439 13.655 -12.128 1.00 96.12 268 ALA A C 1
ATOM 2124 O O . ALA A 1 268 ? 7.216 14.041 -13.007 1.00 96.12 268 ALA A O 1
ATOM 2125 N N . GLY A 1 269 ? 5.347 12.942 -12.394 1.00 93.88 269 GLY A N 1
ATOM 2126 C CA . GLY A 1 269 ? 4.918 12.714 -13.766 1.00 93.88 269 GLY A CA 1
ATOM 2127 C C . GLY A 1 269 ? 4.464 14.003 -14.448 1.00 93.88 269 GLY A C 1
ATOM 2128 O O . GLY A 1 269 ? 4.098 14.988 -13.808 1.00 93.88 269 GLY A O 1
ATOM 2129 N N . VAL A 1 270 ? 4.466 13.991 -15.779 1.00 93.56 270 VAL A N 1
ATOM 2130 C CA . VAL A 1 270 ? 4.095 15.164 -16.598 1.00 93.56 270 VAL A CA 1
ATOM 2131 C C . VAL A 1 270 ? 2.839 14.942 -17.442 1.00 93.56 270 VAL A C 1
ATOM 2133 O O . VAL A 1 270 ? 2.303 15.888 -18.013 1.00 93.56 270 VAL A O 1
ATOM 2136 N N . THR A 1 271 ? 2.346 13.704 -17.523 1.00 90.50 271 THR A N 1
ATOM 2137 C CA . THR A 1 271 ? 1.155 13.340 -18.303 1.00 90.50 271 THR A CA 1
ATOM 2138 C C . THR A 1 271 ? -0.067 13.204 -17.406 1.00 90.50 271 THR A C 1
ATOM 2140 O O . THR A 1 271 ? 0.017 12.674 -16.306 1.00 90.50 271 THR A O 1
ATOM 2143 N N . THR A 1 272 ? -1.231 13.643 -17.876 1.00 89.94 272 THR A N 1
ATOM 2144 C CA . THR A 1 272 ? -2.508 13.394 -17.187 1.00 89.94 272 THR A CA 1
ATOM 2145 C C . THR A 1 272 ? -3.072 12.005 -17.489 1.00 89.94 272 THR A C 1
ATOM 2147 O O . THR A 1 272 ? -3.948 11.526 -16.768 1.00 89.94 272 THR A O 1
ATOM 2150 N N . TYR A 1 273 ? -2.587 11.360 -18.555 1.00 85.81 273 TYR A N 1
ATOM 2151 C CA . TYR A 1 273 ? -3.162 10.142 -19.117 1.00 85.81 273 TYR A CA 1
ATOM 2152 C C . TYR A 1 273 ? -2.392 8.903 -18.656 1.00 85.81 273 TYR A C 1
ATOM 2154 O O . TYR A 1 273 ? -1.615 8.312 -19.409 1.00 85.81 273 TYR A O 1
ATOM 2162 N N . ALA A 1 274 ? -2.621 8.549 -17.398 1.00 88.06 274 ALA A N 1
ATOM 2163 C CA . ALA A 1 274 ? -2.345 7.235 -16.843 1.00 88.06 274 ALA A CA 1
ATOM 2164 C C . ALA A 1 274 ? -3.569 6.817 -16.029 1.00 88.06 274 ALA A C 1
ATOM 2166 O O . ALA A 1 274 ? -4.128 7.639 -15.296 1.00 88.06 274 ALA A O 1
ATOM 2167 N N . GLY A 1 275 ? -4.020 5.584 -16.204 1.00 85.56 275 GLY A N 1
ATOM 2168 C CA . GLY A 1 275 ? -5.190 5.060 -15.522 1.00 85.56 275 GLY A CA 1
ATOM 2169 C C . GLY A 1 275 ? -5.684 3.765 -16.150 1.00 85.56 275 GLY A C 1
ATOM 2170 O O . GLY A 1 275 ? -5.059 3.205 -17.049 1.00 85.56 275 GLY A O 1
ATOM 2171 N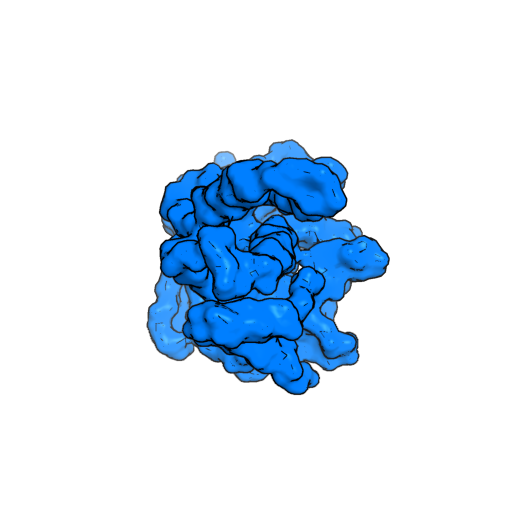 N . GLY A 1 276 ? -6.840 3.315 -15.688 1.00 83.56 276 GLY A N 1
ATOM 2172 C CA . GLY A 1 276 ? -7.488 2.112 -16.184 1.00 83.56 276 GLY A CA 1
ATOM 2173 C C . GLY A 1 276 ? -8.995 2.213 -16.025 1.00 83.56 276 GLY A C 1
ATOM 2174 O O . GLY A 1 276 ? -9.505 3.046 -15.271 1.00 83.56 276 GLY A O 1
ATOM 2175 N N . VAL A 1 277 ? -9.706 1.370 -16.763 1.00 77.25 277 VAL A N 1
ATOM 2176 C CA . VAL A 1 277 ? -11.138 1.142 -16.575 1.00 77.25 277 VAL A CA 1
ATOM 2177 C C . VAL A 1 277 ? -11.332 -0.282 -16.089 1.00 77.25 277 VAL A C 1
ATOM 2179 O O . VAL A 1 277 ? -10.764 -1.202 -16.673 1.00 77.25 277 VAL A O 1
ATOM 2182 N N . SER A 1 278 ? -12.152 -0.437 -15.047 1.00 68.56 278 SER A N 1
ATOM 2183 C CA . SER A 1 278 ? -12.566 -1.750 -14.574 1.00 68.56 278 SER A CA 1
ATOM 2184 C C . SER A 1 278 ? -14.017 -2.036 -14.925 1.00 68.56 278 SER A C 1
ATOM 2186 O O . SER A 1 278 ? -14.903 -1.244 -14.588 1.00 68.56 278 SER A O 1
ATOM 2188 N N . ALA A 1 279 ? -14.258 -3.128 -15.654 1.00 62.25 279 ALA A N 1
ATOM 2189 C CA . ALA A 1 279 ? -15.576 -3.498 -16.159 1.00 62.25 279 ALA A CA 1
ATOM 2190 C C . ALA A 1 279 ? -15.820 -5.014 -16.049 1.00 62.25 279 ALA A C 1
ATOM 2192 O O . ALA A 1 279 ? -15.818 -5.747 -17.037 1.00 62.25 279 ALA A O 1
ATOM 2193 N N . GLY A 1 280 ? -16.106 -5.483 -14.831 1.00 61.44 280 GLY A N 1
ATOM 2194 C CA . GLY A 1 280 ? -16.379 -6.900 -14.578 1.00 61.44 280 GLY A CA 1
ATOM 2195 C C . GLY A 1 280 ? -15.130 -7.753 -14.805 1.00 61.44 280 GLY A C 1
ATOM 2196 O O . GLY A 1 280 ? -14.122 -7.544 -14.136 1.00 61.44 280 GLY A O 1
ATOM 2197 N N . ASP A 1 281 ? -15.196 -8.691 -15.752 1.00 52.41 281 ASP A N 1
ATOM 2198 C CA . ASP A 1 281 ? -14.114 -9.648 -16.036 1.00 52.41 281 ASP A CA 1
ATOM 2199 C C . ASP A 1 281 ? -13.142 -9.179 -17.145 1.00 52.41 281 ASP A C 1
ATOM 2201 O O . ASP A 1 281 ? -12.252 -9.935 -17.538 1.00 52.41 281 ASP A O 1
ATOM 2205 N N . VAL A 1 282 ? -13.314 -7.972 -17.705 1.00 46.34 282 VAL A N 1
ATOM 2206 C CA . VAL A 1 282 ? -12.505 -7.468 -18.833 1.00 46.34 282 VAL A CA 1
ATOM 2207 C C . VAL A 1 282 ? -12.090 -6.024 -18.601 1.00 46.34 282 VAL A C 1
ATOM 2209 O O . VAL A 1 282 ? -12.940 -5.138 -18.532 1.00 46.34 282 VAL A O 1
ATOM 2212 N N . ASP A 1 283 ? -10.781 -5.783 -18.614 1.00 53.66 283 ASP A N 1
ATOM 2213 C CA . ASP A 1 283 ? -10.211 -4.472 -18.321 1.00 53.66 283 ASP A CA 1
ATOM 2214 C C . ASP A 1 283 ? -9.228 -4.006 -19.402 1.00 53.66 283 ASP A C 1
ATOM 2216 O O . ASP A 1 283 ? -8.596 -4.806 -20.096 1.00 53.66 283 ASP A O 1
ATOM 2220 N N . PHE A 1 284 ? -9.117 -2.681 -19.535 1.00 52.50 284 PHE A N 1
ATOM 2221 C CA . PHE A 1 284 ? -8.150 -2.005 -20.397 1.00 52.50 284 PHE A CA 1
ATOM 2222 C C . PHE A 1 284 ? -7.353 -0.989 -19.580 1.00 52.50 284 PHE A C 1
ATOM 2224 O O . PHE A 1 284 ? -7.914 -0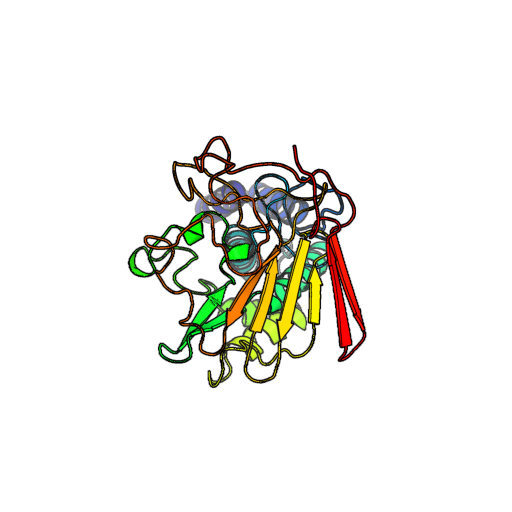.089 -18.946 1.00 52.50 284 PHE A O 1
ATOM 2231 N N . GLU A 1 285 ? -6.035 -1.113 -19.655 1.00 47.84 285 GLU A N 1
ATOM 2232 C CA . GLU A 1 285 ? -5.065 -0.214 -19.037 1.00 47.84 285 GLU A CA 1
ATOM 2233 C C . GLU A 1 285 ? -4.527 0.755 -20.090 1.00 47.84 285 GLU A C 1
ATOM 2235 O O . GLU A 1 285 ? -4.263 0.377 -21.236 1.00 47.84 285 GLU A O 1
ATOM 2240 N N . LEU A 1 286 ? -4.389 2.030 -19.725 1.00 44.00 286 LEU A N 1
ATOM 2241 C CA . LEU A 1 286 ? -3.974 3.077 -20.649 1.00 44.00 286 LEU A CA 1
ATOM 2242 C C . LEU A 1 286 ? -2.993 4.033 -19.967 1.00 44.00 286 LEU A C 1
ATOM 2244 O O . LEU A 1 286 ? -3.364 4.843 -19.118 1.00 44.00 286 LEU A O 1
ATOM 2248 N N . GLN A 1 287 ? -1.747 4.014 -20.436 1.00 43.81 287 GLN A N 1
ATOM 2249 C CA . GLN A 1 287 ? -0.762 5.062 -20.186 1.00 43.81 287 GLN A CA 1
ATOM 2250 C C . GLN A 1 287 ? -0.316 5.643 -21.533 1.00 43.81 287 GLN A C 1
ATOM 2252 O O . GLN A 1 287 ? 0.207 4.938 -22.399 1.00 43.81 287 GLN A O 1
ATOM 2257 N N . LYS A 1 288 ? -0.550 6.942 -21.761 1.00 37.94 288 LYS A N 1
ATOM 2258 C CA . LYS A 1 288 ? -0.123 7.609 -23.002 1.00 37.94 288 LYS A CA 1
ATOM 2259 C C . LYS A 1 288 ? 1.374 7.870 -22.899 1.00 37.94 288 LYS A C 1
ATOM 2261 O O . LYS A 1 288 ? 1.783 8.779 -22.181 1.00 37.94 288 LYS A O 1
ATOM 2266 N N . GLY A 1 289 ? 2.161 7.068 -23.611 1.00 38.00 289 GLY A N 1
ATOM 2267 C CA . GLY A 1 289 ? 3.623 7.145 -23.580 1.00 38.00 289 GLY A CA 1
ATOM 2268 C C . GLY A 1 289 ? 4.364 5.863 -23.968 1.00 38.00 289 GLY A C 1
ATOM 2269 O O . GLY A 1 289 ? 5.570 5.934 -24.156 1.00 38.00 289 GLY A O 1
ATOM 2270 N N . LEU A 1 290 ? 3.679 4.727 -24.192 1.00 39.72 290 LEU A N 1
ATOM 2271 C CA . LEU A 1 290 ? 4.327 3.484 -24.667 1.00 39.72 290 LEU A CA 1
ATOM 2272 C C . LEU A 1 290 ? 4.961 3.600 -26.077 1.00 39.72 290 LEU A C 1
ATOM 2274 O O . LEU A 1 290 ? 5.539 2.649 -26.591 1.00 39.72 290 LEU A O 1
ATOM 2278 N N . VAL A 1 291 ? 4.873 4.777 -26.705 1.00 27.62 291 VAL A N 1
ATOM 2279 C CA . VAL A 1 291 ? 5.642 5.182 -27.883 1.00 27.62 291 VAL A CA 1
ATOM 2280 C C . VAL A 1 291 ? 6.003 6.667 -27.733 1.00 27.62 291 VAL A C 1
ATOM 2282 O O . VAL A 1 291 ? 5.124 7.520 -27.827 1.00 27.62 291 VAL A O 1
ATOM 2285 N N . LEU A 1 292 ? 7.306 6.936 -27.580 1.00 27.62 292 LEU A N 1
ATOM 2286 C CA . LEU A 1 292 ? 8.014 8.206 -27.813 1.00 27.62 292 LEU A CA 1
ATOM 2287 C C . LEU A 1 292 ? 7.691 9.416 -26.901 1.00 27.62 292 LEU A C 1
ATOM 2289 O O . LEU A 1 292 ? 6.579 9.935 -26.881 1.00 27.62 292 LEU A O 1
ATOM 2293 N N . LEU A 1 293 ? 8.783 9.963 -26.338 1.00 26.75 293 LEU A N 1
ATOM 2294 C CA . LEU A 1 293 ? 8.998 11.313 -25.782 1.00 26.75 293 LEU A CA 1
ATOM 2295 C C . LEU A 1 293 ? 8.776 11.494 -24.270 1.00 26.75 293 LEU A C 1
ATOM 2297 O O . LEU A 1 293 ? 7.749 12.002 -23.828 1.00 26.75 293 LEU A O 1
ATOM 2301 N N . GLN A 1 294 ? 9.846 11.279 -23.505 1.00 26.16 294 GLN A N 1
ATOM 2302 C CA . GLN A 1 294 ? 10.328 12.336 -22.612 1.00 26.16 294 GLN A CA 1
ATOM 2303 C C . GLN A 1 294 ? 11.777 12.641 -23.007 1.00 26.16 294 GLN A C 1
ATOM 2305 O O . GLN A 1 294 ? 12.659 11.808 -22.830 1.00 26.16 294 GLN A O 1
ATOM 2310 N N . ALA A 1 295 ? 11.964 13.790 -23.660 1.00 34.12 295 ALA A N 1
ATOM 2311 C CA . ALA A 1 295 ? 13.268 14.404 -23.897 1.00 34.12 295 ALA A CA 1
ATOM 2312 C C . ALA A 1 295 ? 13.622 15.322 -22.722 1.00 34.12 295 ALA A C 1
ATOM 2314 O O . ALA A 1 295 ? 12.667 15.864 -22.113 1.00 34.12 295 ALA A O 1
#

Foldseek 3Di:
DVVLLVQLVVQVVCCVDPHPVVSNLVSLVVLLVQLAADDAFQDAAAHPQLFGDDPGFAGACLAPVLVSLQSVLVSQLVCQPHPSHHDPRSVVSSLSNLLNQLLQWWAQLVVRAIAGNLSRNFLCLQDALVVVHSLVGSPHDLVSLCSVCVSSVRPSSNQSSVQQPDDRDARNGSQDAFKGKPLLRLKIWHDDSHKIKIWAAAALRHKQGAQDPNGPQQSQCSRQRQMDMGRNNPPSHPCNVVDDSQCRPRHDDDRPPDDRGRVNRIDHHYHHWFIWDGDPRDIDGTDPPSDDDDD

Sequence (295 aa):
MHLSIAILRLGLLENNRTGNASRIMDAYERVHNETVVHEKDFVDGIKPDGSFQQHIGIIYDGNYGKDFSNSLLEMELQAVDTPFQANQSVKDAFSSHIGGAQWMTFVDTKNKTLHWDYTVIGRMVAFAIADDQASANLKMNLTRVQELGDAWNSTELQQFATDLNKPIETANAGFLTGNRMFWNSDYMVHRTNETVTTLRMLSNRTKTSECVNTQNPFGFHLSDGAMYQYSNGQEYLDMYATFDWNLVPGTTIDYNATVLNCSATEKAGVTTYAGGVSAGDVDFELQKGLVLLQA

pLDDT: mean 89.85, std 15.62, range [26.16, 98.81]

InterPro domains:
  IPR003159 Polysaccharide lyase family 8, central domain [PF02278] (177-281)
  IPR008929 Chondroitin AC/alginate lyase [G3DSA:1.50.10.100] (1-179)
  IPR008929 Chondroitin AC/alginate lyase [SSF48230] (3-188)
  IPR011013 Galactose mutarotase-like domain superfamily [SSF74650] (177-281)
  IPR014718 Glycoside hydrolase-type carbohydrate-binding [G3DSA:2.70.98.10] (180-286)
  IPR038970 Polysaccharide lyase 8 [PTHR38481] (18-280)